Protein 2VZC (pdb70)

Radius of gyration: 20.44 Å; Cα contacts (8 Å, |Δi|>4): 392; chains: 2; bounding box: 54×38×54 Å

InterPro domains:
  IPR001715 Calponin homology domain [PF00307] (97-202)
  IPR001715 Calponin homology domain [PF00307] (263-369)
  IPR001715 Calponin homology domain [PS50021] (95-202)
  IPR001715 Calponin homology domain [PS50021] (262-369)
  IPR001715 Calponin homology domain [SM00033] (97-200)
  IPR001715 Calponin homology domain [SM00033] (264-367)
  IPR028433 Parvin [PIRSF039131] (1-372)
  IPR028433 Parvin [PTHR12114] (9-370)
  IPR036872 CH domain superfamily [G3DSA:1.10.418.10] (76-203)
  IPR036872 CH domain superfamily [G3DSA:1.10.418.10] (242-372)
  IPR036872 CH domain superfamily [SSF47576] (9-370)

CATH classification: 1.10.418.10

GO terms:
  GO:0005515 protein binding (F, IPI)
  GO:0050821 protein stabilization (P, TAS)
  GO:0005925 focal adhesion (C, IDA)
  GO:0034446 substrate adhesion-dependent cell spreading (P, IMP)
  GO:0060271 cilium assembly (P, IMP)
  GO:0005829 cytosol (C, TAS)
  GO:0045296 cadherin binding (F, HDA)
  GO:0005829 cytosol (C, IDA)
  GO:0015629 actin cytoskeleton (C, IDA)
  GO:0051017 actin filament bundle assembly (P, IDA)
  GO:0051639 actin filament network formation (P, IDA)
  GO:0004860 protein kinase inhibitor activity (F, IMP)
  GO:0005925 focal adhesion (C, HDA)

Organism: Homo sapiens (NCBI:txid9606)

Solvent-accessible surface area: 13191 Å² total; per-residue (Å²): 221,144,51,81,16,7,76,20,51,59,131,26,96,123,116,24,92,80,15,45,146,42,0,51,93,7,0,21,84,0,0,78,90,46,141,50,114,1,91,80,2,67,68,56,2,16,50,0,10,45,2,0,11,0,1,3,12,6,93,73,127,136,8,50,96,165,58,19,60,82,118,22,115,35,87,34,16,66,8,20,1,0,29,40,0,12,34,40,3,60,84,32,60,34,141,80,16,133,13,73,15,57,42,2,16,96,56,65,39,51,12,7,0,21,6,1,74,63,0,23,72,87,12,132,128,43,168,193,59,84,19,13,74,29,49,66,131,17,92,115,135,19,67,91,21,49,142,51,0,43,98,7,0,12,70,0,0,69,122,68,144,44,96,0,98,58,2,74,72,52,0,13,53,0,12,41,2,2,22,0,2,4,24,8,85,71,186,92,34,64,103,162,43,19,55,90,119,27,120,36,94,32,22,62,9,18,1,0,27,28,0,10,31,32,3,64,83,31,63,43,137,84,21,139,14,93,18,50,47,1,10,97,54,64,36,56,13,7,0,26,6,0,78,62,0,26,70,85,11,139,130,45,155

B-factor: mean 12.44, std 4.98, range [5.13, 38.35]

Structure (mmCIF, N/CA/C/O backbone):
data_2VZC
#
_entry.id   2VZC
#
_cell.length_a   44.144
_cell.length_b   71.197
_cell.length_c   47.146
_cell.angle_alpha   90.00
_cell.angle_beta   99.88
_cell.angle_gamma   90.00
#
_symmetry.space_group_name_H-M   'P 1 21 1'
#
loop_
_entity.id
_entity.type
_entity.pdbx_description
1 polymer ALPHA-PARVIN
2 non-polymer 2-AMINO-2-HYDROXYMETHYL-PROPANE-1,3-DIOL
3 non-polymer GLYCEROL
4 non-polymer (4R)-2-METHYLPENTANE-2,4-DIOL
5 non-polymer (4S)-2-METHYL-2,4-PENTANEDIOL
6 water water
#
loop_
_atom_site.group_PDB
_atom_site.id
_atom_site.type_symbol
_atom_site.label_atom_id
_atom_site.label_alt_id
_atom_site.label_comp_id
_atom_site.label_asym_id
_atom_site.label_entity_id
_atom_site.label_seq_id
_atom_site.pdbx_PDB_ins_code
_atom_site.Cartn_x
_atom_site.Cartn_y
_atom_site.Cartn_z
_atom_site.occupancy
_atom_site.B_iso_or_equiv
_atom_site.auth_seq_id
_atom_site.auth_comp_id
_atom_site.auth_asym_id
_atom_site.auth_atom_id
_atom_site.pdbx_PDB_model_num
ATOM 1 N N A GLU A 1 5 ? 41.386 11.870 27.422 0.50 19.34 246 GLU A N 1
ATOM 2 N N B GLU A 1 5 ? 41.222 12.577 27.676 0.50 18.84 246 GLU A N 1
ATOM 3 C CA A GLU A 1 5 ? 41.961 12.710 28.498 0.50 18.64 246 GLU A CA 1
ATOM 4 C CA B GLU A 1 5 ? 41.936 13.254 28.803 0.50 17.66 246 GLU A CA 1
ATOM 5 C C A GLU A 1 5 ? 41.800 12.051 29.848 0.50 17.30 246 GLU A C 1
ATOM 6 C C B GLU A 1 5 ? 41.829 12.448 30.079 0.50 15.55 246 GLU A C 1
ATOM 7 O O A GLU A 1 5 ? 40.778 11.452 30.188 0.50 17.74 246 GLU A O 1
ATOM 8 O O B GLU A 1 5 ? 40.738 12.029 30.469 0.50 15.97 246 GLU A O 1
ATOM 19 N N A ARG A 1 6 ? 42.841 12.228 30.653 0.16 16.07 247 ARG A N 1
ATOM 20 N N B ARG A 1 6 ? 42.968 12.261 30.735 0.84 13.32 247 ARG A N 1
ATOM 21 C CA A ARG A 1 6 ? 42.866 11.726 32.014 0.16 15.04 247 ARG A CA 1
ATOM 22 C CA B ARG A 1 6 ? 43.022 11.689 32.056 0.84 12.81 247 ARG A CA 1
ATOM 23 C C A ARG A 1 6 ? 43.431 12.769 32.971 0.16 14.48 247 ARG A C 1
ATOM 24 C C B ARG A 1 6 ? 43.503 12.748 32.993 0.84 11.99 247 ARG A C 1
ATOM 25 O O A ARG A 1 6 ? 44.050 13.744 32.543 0.16 14.76 247 ARG A O 1
ATOM 26 O O B ARG A 1 6 ? 44.190 13.689 32.589 0.84 13.60 247 ARG A O 1
ATOM 41 N N . ASP A 1 7 ? 43.189 12.572 34.264 1.00 13.76 248 ASP A N 1
ATOM 42 C CA . ASP A 1 7 ? 43.614 13.512 35.279 1.00 14.93 248 ASP A CA 1
ATOM 43 C C . ASP A 1 7 ? 44.248 12.817 36.458 1.00 13.95 248 ASP A C 1
ATOM 44 O O . ASP A 1 7 ? 44.469 11.617 36.436 1.00 13.76 248 ASP A O 1
ATOM 49 N N . ALA A 1 8 ? 44.563 13.576 37.507 1.00 15.53 249 ALA A N 1
ATOM 50 C CA . ALA A 1 8 ? 45.285 13.036 38.635 1.00 15.11 249 ALA A CA 1
ATOM 51 C C . ALA A 1 8 ? 44.461 11.952 39.341 1.00 14.00 249 ALA A C 1
ATOM 52 O O . ALA A 1 8 ? 45.032 11.072 39.978 1.00 15.35 249 ALA A O 1
ATOM 54 N N . PHE A 1 9 ? 43.129 11.984 39.226 1.00 13.88 250 PHE A N 1
ATOM 55 C CA . PHE A 1 9 ? 42.324 10.977 39.866 1.00 12.70 250 PHE A CA 1
ATOM 56 C C . PHE A 1 9 ? 42.464 9.686 39.079 1.00 12.18 250 PHE A C 1
ATOM 57 O O . PHE A 1 9 ? 42.563 8.620 39.670 1.00 12.38 250 PHE A O 1
ATOM 65 N N . ASP A 1 10 ? 42.492 9.756 37.734 1.00 11.87 251 ASP A N 1
ATOM 66 C CA . ASP A 1 10 ? 42.817 8.572 36.962 1.00 11.53 251 ASP A CA 1
ATOM 67 C C . ASP A 1 10 ? 44.167 8.021 37.381 1.00 11.56 251 ASP A C 1
ATOM 68 O O . ASP A 1 10 ? 44.332 6.833 37.535 1.00 12.70 251 ASP A O 1
ATOM 73 N N . THR A 1 11 ? 45.162 8.896 37.518 1.00 12.35 252 THR A N 1
ATOM 74 C CA . THR A 1 11 ? 46.502 8.425 37.846 1.00 12.88 252 THR A CA 1
ATOM 75 C C . THR A 1 11 ? 46.542 7.722 39.175 1.00 12.57 252 THR A C 1
ATOM 76 O O . THR A 1 11 ? 47.107 6.646 39.296 1.00 14.29 252 THR A O 1
ATOM 80 N N A LEU A 1 12 ? 45.886 8.240 40.200 0.54 12.88 253 LEU A N 1
ATOM 81 N N B LEU A 1 12 ? 45.863 8.357 40.133 0.46 13.47 253 LEU A N 1
ATOM 82 C CA A LEU A 1 12 ? 45.984 7.556 41.483 0.54 13.59 253 LEU A CA 1
ATOM 83 C CA B LEU A 1 12 ? 45.729 7.869 41.494 0.46 13.56 253 LEU A CA 1
ATOM 84 C C A LEU A 1 12 ? 45.163 6.277 41.427 0.54 12.44 253 LEU A C 1
ATOM 85 C C B LEU A 1 12 ? 45.101 6.473 41.483 0.46 13.13 253 LEU A C 1
ATOM 86 O O A LEU A 1 12 ? 45.621 5.206 41.920 0.54 11.55 253 LEU A O 1
ATOM 87 O O B LEU A 1 12 ? 45.630 5.543 42.059 0.46 13.29 253 LEU A O 1
ATOM 96 N N . PHE A 1 13 ? 43.961 6.338 40.812 1.00 12.92 254 PHE A N 1
ATOM 97 C CA . PHE A 1 13 ? 43.171 5.112 40.803 1.00 12.21 254 PHE A CA 1
ATOM 98 C C . PHE A 1 13 ? 43.938 4.002 40.071 1.00 12.58 254 PHE A C 1
ATOM 99 O O . PHE A 1 13 ? 43.989 2.867 40.530 1.00 13.58 254 PHE A O 1
ATOM 107 N N . ASP A 1 14 ? 44.543 4.357 38.938 1.00 12.76 255 ASP A N 1
ATOM 108 C CA . ASP A 1 14 ? 45.135 3.368 38.067 1.00 13.60 255 ASP A CA 1
ATOM 109 C C . ASP A 1 14 ? 46.503 2.903 38.543 1.00 14.32 255 ASP A C 1
ATOM 110 O O . ASP A 1 14 ? 46.884 1.765 38.261 1.00 15.46 255 ASP A O 1
ATOM 115 N N . HIS A 1 15 ? 47.215 3.770 39.271 1.00 13.71 256 HIS A N 1
ATOM 116 C CA . HIS A 1 15 ? 48.646 3.508 39.564 1.00 14.32 256 HIS A CA 1
ATOM 117 C C . HIS A 1 15 ? 49.044 3.594 41.018 1.00 13.93 256 HIS A C 1
ATOM 118 O O . HIS A 1 15 ? 50.215 3.268 41.290 1.00 15.60 256 HIS A O 1
ATOM 125 N N . ALA A 1 16 ? 48.202 4.031 41.955 1.00 15.33 257 ALA A N 1
ATOM 126 C CA . ALA A 1 16 ? 48.675 4.332 43.307 1.00 15.63 257 ALA A CA 1
ATOM 127 C C . ALA A 1 16 ? 47.797 3.651 44.331 1.00 15.90 257 ALA A C 1
ATOM 128 O O . ALA A 1 16 ? 46.954 4.294 44.985 1.00 15.69 257 ALA A O 1
ATOM 130 N N . PRO A 1 17 ? 47.986 2.334 44.531 1.00 17.69 258 PRO A N 1
ATOM 131 C CA . PRO A 1 17 ? 47.158 1.627 45.517 1.00 17.82 258 PRO A CA 1
ATOM 132 C C . PRO A 1 17 ? 47.106 2.251 46.928 1.00 18.06 258 PRO A C 1
ATOM 133 O O . PRO A 1 17 ? 46.033 2.264 47.525 1.00 17.65 258 PRO A O 1
ATOM 137 N N . ASP A 1 18 ? 48.223 2.755 47.471 1.00 17.61 259 ASP A N 1
ATOM 138 C CA . ASP A 1 18 ? 48.184 3.330 48.830 1.00 17.09 259 ASP A CA 1
ATOM 139 C C . ASP A 1 18 ? 47.375 4.618 48.869 1.00 16.78 259 ASP A C 1
ATOM 140 O O . ASP A 1 18 ? 46.666 4.903 49.851 1.00 17.40 259 ASP A O 1
ATOM 145 N N . LYS A 1 19 ? 47.504 5.454 47.851 1.00 16.38 260 LYS A N 1
ATOM 146 C CA . LYS A 1 19 ? 46.750 6.695 47.845 1.00 17.13 260 LYS A CA 1
ATOM 147 C C . LYS A 1 19 ? 45.259 6.369 47.635 1.00 14.45 260 LYS A C 1
ATOM 148 O O . LYS A 1 19 ? 44.362 6.967 48.262 1.00 16.90 260 LYS A O 1
ATOM 154 N N . LEU A 1 20 ? 44.988 5.425 46.722 1.00 14.22 261 LEU A N 1
ATOM 155 C CA . LEU A 1 20 ? 43.604 5.011 46.511 1.00 13.33 261 LEU A CA 1
ATOM 156 C C . LEU A 1 20 ? 42.994 4.512 47.825 1.00 13.30 261 LEU A C 1
ATOM 157 O O . LEU A 1 20 ? 41.810 4.763 48.132 1.00 12.97 261 LEU A O 1
ATOM 162 N N A ASN A 1 21 ? 43.790 3.812 48.634 0.57 13.19 262 ASN A N 1
ATOM 163 N N B ASN A 1 21 ? 43.818 3.830 48.615 0.43 13.96 262 ASN A N 1
ATOM 164 C CA A ASN A 1 21 ? 43.261 3.277 49.879 0.57 14.01 262 ASN A CA 1
ATOM 165 C CA B ASN A 1 21 ? 43.357 3.290 49.871 0.43 14.18 262 ASN A CA 1
ATOM 166 C C A ASN A 1 21 ? 42.847 4.387 50.841 0.57 12.68 262 ASN A C 1
ATOM 167 C C B ASN A 1 21 ? 42.854 4.370 50.812 0.43 13.59 262 ASN A C 1
ATOM 168 O O A ASN A 1 21 ? 41.791 4.315 51.472 0.57 11.90 262 ASN A O 1
ATOM 169 O O B ASN A 1 21 ? 41.766 4.225 51.409 0.43 13.92 262 ASN A O 1
ATOM 178 N N . VAL A 1 22 ? 43.616 5.450 50.954 1.00 13.81 263 VAL A N 1
ATOM 179 C CA . VAL A 1 22 ? 43.200 6.518 51.858 1.00 12.20 263 VAL A CA 1
ATOM 180 C C . VAL A 1 22 ? 42.047 7.285 51.273 1.00 11.51 263 VAL A C 1
ATOM 181 O O . VAL A 1 22 ? 41.176 7.749 52.017 1.00 12.55 263 VAL A O 1
ATOM 185 N N . VAL A 1 23 ? 41.996 7.419 49.957 1.00 12.20 264 VAL A N 1
ATOM 186 C CA . VAL A 1 23 ? 40.783 7.997 49.339 1.00 11.13 264 VAL A CA 1
ATOM 187 C C . VAL A 1 23 ? 39.539 7.203 49.738 1.00 9.79 264 VAL A C 1
ATOM 188 O O . VAL A 1 23 ? 38.525 7.776 50.151 1.00 9.65 264 VAL A O 1
ATOM 192 N N A LYS A 1 24 ? 39.552 5.903 49.532 0.45 9.54 265 LYS A N 1
ATOM 193 N N B LYS A 1 24 ? 39.588 5.876 49.622 0.23 10.67 265 LYS A N 1
ATOM 194 N N C LYS A 1 24 ? 39.595 5.880 49.643 0.32 10.49 265 LYS A N 1
ATOM 195 C CA A LYS A 1 24 ? 38.382 5.116 49.848 0.45 9.71 265 LYS A CA 1
ATOM 196 C CA B LYS A 1 24 ? 38.454 5.014 50.009 0.23 11.07 265 LYS A CA 1
ATOM 197 C CA C LYS A 1 24 ? 38.445 5.016 49.943 0.32 11.11 265 LYS A CA 1
ATOM 198 C C A LYS A 1 24 ? 38.045 5.271 51.305 0.45 8.71 265 LYS A C 1
ATOM 199 C C B LYS A 1 24 ? 38.021 5.212 51.459 0.23 11.03 265 LYS A C 1
ATOM 200 C C C LYS A 1 24 ? 37.992 5.025 51.417 0.32 10.96 265 LYS A C 1
ATOM 201 O O A LYS A 1 24 ? 36.867 5.432 51.690 0.45 8.15 265 LYS A O 1
ATOM 202 O O B LYS A 1 24 ? 36.842 5.445 51.747 0.23 10.63 265 LYS A O 1
ATOM 203 O O C LYS A 1 24 ? 36.795 5.056 51.702 0.32 10.34 265 LYS A O 1
ATOM 219 N N A LYS A 1 25 ? 39.087 5.224 52.140 0.45 9.32 266 LYS A N 1
ATOM 220 N N B LYS A 1 25 ? 38.976 5.108 52.380 0.23 10.96 266 LYS A N 1
ATOM 221 N N C LYS A 1 25 ? 38.932 4.991 52.364 0.32 10.91 266 LYS A N 1
ATOM 222 C CA A LYS A 1 25 ? 38.888 5.291 53.570 0.45 9.83 266 LYS A CA 1
ATOM 223 C CA B LYS A 1 25 ? 38.661 5.225 53.801 0.23 10.85 266 LYS A CA 1
ATOM 224 C CA C LYS A 1 25 ? 38.589 5.214 53.779 0.32 11.13 266 LYS A CA 1
ATOM 225 C C A LYS A 1 25 ? 38.138 6.537 53.952 0.45 9.15 266 LYS A C 1
ATOM 226 C C B LYS A 1 25 ? 38.135 6.622 54.132 0.23 10.21 266 LYS A C 1
ATOM 227 C C C LYS A 1 25 ? 38.025 6.621 54.032 0.32 10.20 266 LYS A C 1
ATOM 228 O O A LYS A 1 25 ? 37.146 6.485 54.686 0.45 10.51 266 LYS A O 1
ATOM 229 O O B LYS A 1 25 ? 37.312 6.781 55.051 0.23 10.60 266 LYS A O 1
ATOM 230 O O C LYS A 1 25 ? 37.040 6.790 54.780 0.32 10.17 266 LYS A O 1
ATOM 246 N N . THR A 1 26 ? 38.607 7.644 53.423 1.00 9.29 267 THR A N 1
ATOM 247 C CA . THR A 1 26 ? 38.106 8.995 53.667 1.00 8.74 267 THR A CA 1
ATOM 248 C C . THR A 1 26 ? 36.667 9.085 53.165 1.00 8.33 267 THR A C 1
ATOM 249 O O . THR A 1 26 ? 35.815 9.674 53.808 1.00 8.48 267 THR A O 1
ATOM 253 N N A LEU A 1 27 ? 36.407 8.503 51.980 0.62 8.03 268 LEU A N 1
ATOM 254 N N B LEU A 1 27 ? 36.407 8.536 51.978 0.38 7.99 268 LEU A N 1
ATOM 255 C CA A LEU A 1 27 ? 35.064 8.567 51.397 0.62 7.80 268 LEU A CA 1
ATOM 256 C CA B LEU A 1 27 ? 35.066 8.650 51.410 0.38 8.13 268 LEU A CA 1
ATOM 257 C C A LEU A 1 27 ? 34.064 7.831 52.254 0.62 8.17 268 LEU A C 1
ATOM 258 C C B LEU A 1 27 ? 34.045 7.807 52.199 0.38 8.54 268 LEU A C 1
ATOM 259 O O A LEU A 1 27 ? 32.940 8.306 52.448 0.62 8.90 268 LEU A O 1
ATOM 260 O O B LEU A 1 27 ? 32.892 8.208 52.305 0.38 8.32 268 LEU A O 1
ATOM 269 N N . ILE A 1 28 ? 34.430 6.664 52.772 1.00 9.19 269 ILE A N 1
ATOM 270 C CA . ILE A 1 28 ? 33.518 5.938 53.653 1.00 10.29 269 ILE A CA 1
ATOM 271 C C . ILE A 1 28 ? 33.209 6.818 54.886 1.00 9.90 269 ILE A C 1
ATOM 272 O O . ILE A 1 28 ? 32.034 6.936 55.283 1.00 10.22 269 ILE A O 1
ATOM 277 N N . THR A 1 29 ? 34.217 7.445 55.500 1.00 9.89 270 THR A N 1
ATOM 278 C CA . THR A 1 29 ? 33.979 8.295 56.636 1.00 10.03 270 THR A CA 1
ATOM 279 C C . THR A 1 29 ? 33.022 9.438 56.283 1.00 8.89 270 THR A C 1
ATOM 280 O O . THR A 1 29 ? 32.078 9.733 57.024 1.00 9.63 270 THR A O 1
ATOM 284 N N . PHE A 1 30 ? 33.280 10.073 55.155 1.00 8.47 271 PHE A N 1
ATOM 285 C CA . PHE A 1 30 ? 32.489 11.226 54.716 1.00 8.32 271 PHE A CA 1
ATOM 286 C C . PHE A 1 30 ? 31.038 10.814 54.458 1.00 7.86 271 PHE A C 1
ATOM 287 O O . PHE A 1 30 ? 30.101 11.492 54.900 1.00 8.99 271 PHE A O 1
ATOM 295 N N . VAL A 1 31 ? 30.824 9.775 53.658 1.00 7.97 272 VAL A N 1
ATOM 296 C CA . VAL A 1 31 ? 29.435 9.436 53.332 1.00 8.27 272 VAL A CA 1
ATOM 297 C C . VAL A 1 31 ? 28.686 9.015 54.602 1.00 8.46 272 VAL A C 1
ATOM 298 O O . VAL A 1 31 ? 27.502 9.331 54.750 1.00 9.36 272 VAL A O 1
ATOM 302 N N A ASN A 1 32 ? 29.353 8.395 55.581 0.58 8.72 273 ASN A N 1
ATOM 303 N N B ASN A 1 32 ? 29.350 8.212 55.459 0.42 8.53 273 ASN A N 1
ATOM 304 C CA A ASN A 1 32 ? 28.639 8.046 56.805 0.58 8.50 273 ASN A CA 1
ATOM 305 C CA B ASN A 1 32 ? 28.728 7.713 56.684 0.42 8.10 273 ASN A CA 1
ATOM 306 C C A ASN A 1 32 ? 28.382 9.246 57.720 0.58 8.42 273 ASN A C 1
ATOM 307 C C B ASN A 1 32 ? 28.407 8.840 57.637 0.42 8.00 273 ASN A C 1
ATOM 308 O O A ASN A 1 32 ? 27.380 9.272 58.427 0.58 8.31 273 ASN A O 1
ATOM 309 O O B ASN A 1 32 ? 27.413 8.781 58.357 0.42 7.90 273 ASN A O 1
ATOM 318 N N A LYS A 1 33 ? 29.247 10.259 57.698 0.58 8.70 274 LYS A N 1
ATOM 319 N N B LYS A 1 33 ? 29.239 9.877 57.668 0.42 8.88 274 LYS A N 1
ATOM 320 C CA A LYS A 1 33 ? 28.987 11.474 58.474 0.58 9.42 274 LYS A CA 1
ATOM 321 C CA B LYS A 1 33 ? 28.942 11.041 58.511 0.42 9.27 274 LYS A CA 1
ATOM 322 C C A LYS A 1 33 ? 27.589 11.986 58.176 0.58 8.74 274 LYS A C 1
ATOM 323 C C B LYS A 1 33 ? 27.536 11.603 58.219 0.42 8.86 274 LYS A C 1
ATOM 324 O O A LYS A 1 33 ? 26.892 12.528 59.050 0.58 8.89 274 LYS A O 1
ATOM 325 O O B LYS A 1 33 ? 26.782 11.880 59.169 0.42 8.28 274 LYS A O 1
ATOM 336 N N . HIS A 1 34 ? 27.196 11.780 56.932 1.00 8.75 275 HIS A N 1
ATOM 337 C CA . HIS A 1 34 ? 25.872 12.239 56.500 1.00 9.05 275 HIS A CA 1
ATOM 338 C C . HIS A 1 34 ? 24.815 11.173 56.566 1.00 8.78 275 HIS A C 1
ATOM 339 O O . HIS A 1 34 ? 23.746 11.399 57.135 1.00 9.57 275 HIS A O 1
ATOM 346 N N . LEU A 1 35 ? 25.067 10.008 55.991 1.00 8.54 276 LEU A N 1
ATOM 347 C CA . LEU A 1 35 ? 24.046 8.968 55.931 1.00 8.99 276 LEU A CA 1
ATOM 348 C C . LEU A 1 35 ? 23.689 8.435 57.309 1.00 9.75 276 LEU A C 1
ATOM 349 O O . LEU A 1 35 ? 22.544 7.980 57.512 1.00 10.19 276 LEU A O 1
ATOM 354 N N . ASN A 1 36 ? 24.590 8.513 58.288 1.00 10.60 277 ASN A N 1
ATOM 355 C CA . ASN A 1 36 ? 24.248 8.127 59.646 1.00 12.04 277 ASN A CA 1
ATOM 356 C C . ASN A 1 36 ? 23.105 8.996 60.218 1.00 12.12 277 ASN A C 1
ATOM 357 O O . ASN A 1 36 ? 22.390 8.554 61.131 1.00 13.81 277 ASN A O 1
ATOM 362 N N . LYS A 1 37 ? 22.910 10.212 59.691 1.00 11.99 278 LYS A N 1
ATOM 363 C CA . LYS A 1 37 ? 21.776 11.063 60.099 1.00 13.05 278 LYS A CA 1
ATOM 364 C C . LYS A 1 37 ? 20.430 10.395 59.803 1.00 12.68 278 LYS A C 1
ATOM 365 O O . LYS A 1 37 ? 19.405 10.736 60.416 1.00 14.78 278 LYS A O 1
ATOM 371 N N A LEU A 1 38 ? 20.433 9.472 58.845 0.90 11.55 279 LEU A N 1
ATOM 372 N N B LEU A 1 38 ? 20.442 9.464 58.848 0.10 12.68 279 LEU A N 1
ATOM 373 C CA A LEU A 1 38 ? 19.252 8.677 58.428 0.90 11.34 279 LEU A CA 1
ATOM 374 C CA B LEU A 1 38 ? 19.262 8.712 58.430 0.10 12.37 279 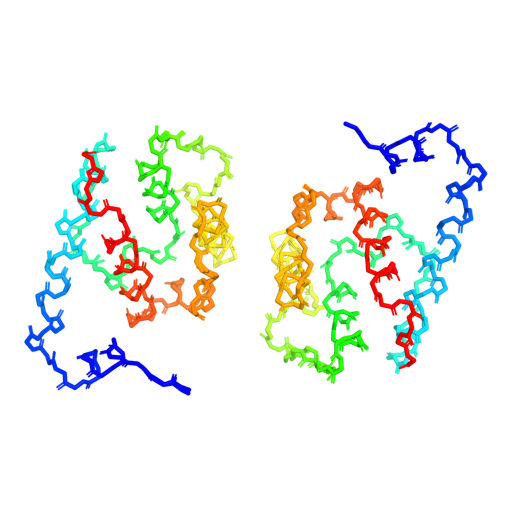LEU A CA 1
ATOM 375 C C A LEU A 1 38 ? 19.343 7.232 58.950 0.90 11.71 279 LEU A C 1
ATOM 376 C C B LEU A 1 38 ? 19.325 7.260 58.953 0.10 12.23 279 LEU A C 1
ATOM 377 O O A LEU A 1 38 ? 18.606 6.361 58.510 0.90 13.38 279 LEU A O 1
ATOM 378 O O B LEU A 1 38 ? 18.529 6.423 58.530 0.10 12.56 279 LEU A O 1
ATOM 387 N N . ASN A 1 39 ? 20.254 6.972 59.874 1.00 11.84 280 ASN A N 1
ATOM 388 C CA . ASN A 1 39 ? 20.473 5.606 60.384 1.00 12.40 280 ASN A CA 1
ATOM 389 C C . ASN A 1 39 ? 20.885 4.619 59.327 1.00 12.49 280 ASN A C 1
ATOM 390 O O . ASN A 1 39 ? 20.547 3.452 59.390 1.00 15.16 280 ASN A O 1
ATOM 395 N N . LEU A 1 40 ? 21.660 5.105 58.357 1.00 12.25 281 LEU A N 1
ATOM 396 C CA . LEU A 1 40 ? 22.169 4.279 57.254 1.00 12.55 281 LEU A CA 1
ATOM 397 C C . LEU A 1 40 ? 23.689 4.235 57.328 1.00 12.92 281 LEU A C 1
ATOM 398 O O . LEU A 1 40 ? 24.308 5.245 57.643 1.00 14.37 281 LEU A O 1
ATOM 403 N N . GLU A 1 41 ? 24.271 3.057 57.100 1.00 13.76 282 GLU A N 1
ATOM 404 C CA . GLU A 1 41 ? 25.738 2.816 57.126 1.00 13.89 282 GLU A CA 1
ATOM 405 C C . GLU A 1 41 ? 26.221 2.278 55.787 1.00 12.61 282 GLU A C 1
ATOM 406 O O . GLU A 1 41 ? 25.636 1.353 55.233 1.00 15.92 282 GLU A O 1
ATOM 412 N N . VAL A 1 42 ? 27.290 2.845 55.264 1.00 11.45 283 VAL A N 1
ATOM 413 C CA . VAL A 1 42 ? 27.987 2.273 54.132 1.00 11.40 283 VAL A CA 1
ATOM 414 C C . VAL A 1 42 ? 29.251 1.577 54.618 1.00 11.49 283 VAL A C 1
ATOM 415 O O . VAL A 1 42 ? 30.047 2.141 55.396 1.00 12.95 283 VAL A O 1
ATOM 419 N N . THR A 1 43 ? 29.410 0.337 54.188 1.00 11.08 284 THR A N 1
ATOM 420 C CA . THR A 1 43 ? 30.629 -0.430 54.422 1.00 12.48 284 THR A CA 1
ATOM 421 C C . THR A 1 43 ? 31.405 -0.758 53.153 1.00 12.25 284 THR A C 1
ATOM 422 O O . THR A 1 43 ? 32.572 -1.130 53.256 1.00 15.70 284 THR A O 1
ATOM 426 N N A GLU A 1 44 ? 30.705 -0.781 51.991 0.63 12.20 285 GLU A N 1
ATOM 427 N N B GLU A 1 44 ? 30.911 -0.467 51.986 0.37 11.62 285 GLU A N 1
ATOM 428 C CA A GLU A 1 44 ? 31.236 -1.273 50.684 0.63 11.24 285 GLU A CA 1
ATOM 429 C CA B GLU A 1 44 ? 31.839 -0.597 50.898 0.37 11.07 285 GLU A CA 1
ATOM 430 C C A GLU A 1 44 ? 30.959 -0.284 49.548 0.63 10.10 285 GLU A C 1
ATOM 431 C C B GLU A 1 44 ? 31.297 0.312 49.839 0.37 10.22 285 GLU A C 1
ATOM 432 O O A GLU A 1 44 ? 29.854 -0.246 48.951 0.63 9.45 285 GLU A O 1
ATOM 433 O O B GLU A 1 44 ? 30.125 0.692 49.915 0.37 10.97 285 GLU A O 1
ATOM 444 N N A LEU A 1 45 ? 31.961 0.523 49.219 0.63 9.20 286 LEU A N 1
ATOM 445 N N B LEU A 1 45 ? 32.184 0.777 48.972 0.37 9.94 286 LEU A N 1
ATOM 446 C CA A LEU A 1 45 ? 31.800 1.514 48.139 0.63 9.63 286 LEU A CA 1
ATOM 447 C CA B LEU A 1 45 ? 31.832 1.697 47.905 0.37 9.80 286 LEU A CA 1
ATOM 448 C C A LEU A 1 45 ? 31.553 0.876 46.779 0.63 9.70 286 LEU A C 1
ATOM 449 C C B LEU A 1 45 ? 31.741 0.945 46.584 0.37 10.23 286 LEU A C 1
ATOM 450 O O A LEU A 1 45 ? 30.939 1.523 45.918 0.63 9.73 286 LEU A O 1
ATOM 451 O O B LEU A 1 45 ? 31.400 1.534 45.549 0.37 9.53 286 LEU A O 1
ATOM 460 N N . GLU A 1 46 ? 32.052 -0.347 46.588 1.00 10.44 287 GLU A N 1
ATOM 461 C CA . GLU A 1 46 ? 31.965 -1.090 45.326 1.00 10.87 287 GLU A CA 1
ATOM 462 C C . GLU A 1 46 ? 30.530 -1.315 44.837 1.00 10.37 287 GLU A C 1
ATOM 463 O O . GLU A 1 46 ? 30.312 -1.436 43.657 1.00 12.75 287 GLU A O 1
ATOM 469 N N . THR A 1 47 ? 29.601 -1.438 45.775 1.00 9.87 288 THR A N 1
ATOM 470 C CA . THR A 1 47 ? 28.226 -1.752 45.401 1.00 10.71 288 THR A CA 1
ATOM 471 C C . THR A 1 47 ? 27.142 -0.919 46.048 1.00 9.40 288 THR A C 1
ATOM 472 O O . THR A 1 47 ? 26.027 -0.889 45.509 1.00 9.93 288 THR A O 1
ATOM 476 N N . GLN A 1 48 ? 27.379 -0.290 47.185 1.00 8.77 289 GLN A N 1
ATOM 477 C CA . GLN A 1 48 ? 26.288 0.291 47.954 1.00 9.51 289 GLN A CA 1
ATOM 478 C C . GLN A 1 48 ? 25.768 1.623 47.403 1.00 8.73 289 GLN A C 1
ATOM 479 O O . GLN A 1 48 ? 24.780 2.139 47.954 1.00 9.97 289 GLN A O 1
ATOM 485 N N . PHE A 1 49 ? 26.388 2.170 46.372 1.00 8.21 290 PHE A N 1
ATOM 486 C CA . PHE A 1 49 ? 25.874 3.342 45.671 1.00 7.92 290 PHE A CA 1
ATOM 487 C C . PHE A 1 49 ? 25.224 3.018 44.339 1.00 7.77 290 PHE A C 1
ATOM 488 O O . PHE A 1 49 ? 24.673 3.913 43.692 1.00 8.31 290 PHE A O 1
ATOM 496 N N . ALA A 1 50 ? 25.267 1.761 43.919 1.00 8.28 291 ALA A N 1
ATOM 497 C CA . ALA A 1 50 ? 24.851 1.407 42.562 1.00 8.56 291 ALA A CA 1
ATOM 498 C C . ALA A 1 50 ? 23.377 1.672 42.313 1.00 8.39 291 ALA A C 1
ATOM 499 O O . ALA A 1 50 ? 23.004 1.938 41.178 1.00 9.74 291 ALA A O 1
ATOM 501 N N . ASP A 1 51 ? 22.517 1.513 43.322 1.00 8.16 292 ASP A N 1
ATOM 502 C CA . ASP A 1 51 ? 21.067 1.649 43.072 1.00 8.29 292 ASP A CA 1
ATOM 503 C C . ASP A 1 51 ? 20.577 3.078 43.115 1.00 7.90 292 ASP A C 1
ATOM 504 O O . ASP A 1 51 ? 19.380 3.336 42.921 1.00 8.39 292 ASP A O 1
ATOM 509 N N . GLY A 1 52 ? 21.482 4.031 43.363 1.00 7.56 293 GLY A N 1
ATOM 510 C CA . GLY A 1 52 ? 21.188 5.426 43.347 1.00 7.59 293 GLY A CA 1
ATOM 511 C C . GLY A 1 52 ? 20.566 5.996 44.607 1.00 7.60 293 GLY A C 1
ATOM 512 O O . GLY A 1 52 ? 20.477 7.212 44.726 1.00 7.90 293 GLY A O 1
ATOM 513 N N . VAL A 1 53 ? 20.071 5.150 45.514 1.00 7.43 294 VAL A N 1
ATOM 514 C CA . VAL A 1 53 ? 19.289 5.639 46.656 1.00 8.00 294 VAL A CA 1
ATOM 515 C C . VAL A 1 53 ? 20.148 6.467 47.590 1.00 7.91 294 VAL A C 1
ATOM 516 O O . VAL A 1 53 ? 19.790 7.589 47.957 1.00 8.35 294 VAL A O 1
ATOM 520 N N . TYR A 1 54 ? 21.290 5.914 48.006 1.00 8.09 295 TYR A N 1
ATOM 521 C CA . TYR A 1 54 ? 22.154 6.654 48.895 1.00 8.30 295 TYR A CA 1
ATOM 522 C C . TYR A 1 54 ? 22.696 7.910 48.278 1.00 7.96 295 TYR A C 1
ATOM 523 O O . TYR A 1 54 ? 22.925 8.908 48.987 1.00 8.43 295 TYR A O 1
ATOM 532 N N A LEU A 1 55 ? 22.967 7.867 46.985 0.51 7.67 296 LEU A N 1
ATOM 533 N N B LEU A 1 55 ? 22.996 7.913 46.968 0.49 7.93 296 LEU A N 1
ATOM 534 C CA A LEU A 1 55 ? 23.482 9.022 46.337 0.51 7.31 296 LEU A CA 1
ATOM 535 C CA B LEU A 1 55 ? 23.476 9.145 46.335 0.49 7.62 296 LEU A CA 1
ATOM 536 C C A LEU A 1 55 ? 22.478 10.202 46.300 0.51 7.21 296 LEU A C 1
ATOM 537 C C B LEU A 1 55 ? 22.440 10.247 46.404 0.49 7.20 296 LEU A C 1
ATOM 538 O O A LEU A 1 55 ? 22.841 11.356 46.456 0.51 7.13 296 LEU A O 1
ATOM 539 O O B LEU A 1 55 ? 22.734 11.393 46.727 0.49 7.17 296 LEU A O 1
ATOM 548 N N . VAL A 1 56 ? 21.198 9.905 46.056 1.00 7.09 297 VAL A N 1
ATOM 549 C CA . VAL A 1 56 ? 20.135 10.919 46.145 1.00 7.41 297 VAL A CA 1
ATOM 550 C C . VAL A 1 56 ? 20.037 11.457 47.570 1.00 7.27 297 VAL A C 1
ATOM 551 O O . VAL A 1 56 ? 20.000 12.655 47.794 1.00 7.97 297 VAL A O 1
ATOM 555 N N . LEU A 1 57 ? 19.937 10.553 48.532 1.00 7.68 298 LEU A N 1
ATOM 556 C CA . LEU A 1 57 ? 19.762 10.985 49.924 1.00 8.01 298 LEU A CA 1
ATOM 557 C C . LEU A 1 57 ? 20.967 11.825 50.372 1.00 7.78 298 LEU A C 1
ATOM 558 O O . LEU A 1 57 ? 20.770 12.857 51.035 1.00 8.48 298 LEU A O 1
ATOM 563 N N . LEU A 1 58 ? 22.160 11.383 50.010 1.00 7.93 299 LEU A N 1
ATOM 564 C CA . LEU A 1 58 ? 23.368 12.148 50.339 1.00 8.14 299 LEU A CA 1
ATOM 565 C C . LEU A 1 58 ? 23.321 13.540 49.760 1.00 8.27 299 LEU A C 1
ATOM 566 O O . LEU A 1 58 ? 23.669 14.513 50.455 1.00 8.50 299 LEU A O 1
ATOM 571 N N . MET A 1 59 ? 22.884 13.681 48.504 1.00 8.61 300 MET A N 1
ATOM 572 C CA . MET A 1 59 ? 22.834 15.007 47.894 1.00 8.96 300 MET A CA 1
ATOM 573 C C . MET A 1 59 ? 21.898 15.932 48.620 1.00 9.33 300 MET A C 1
ATOM 574 O O . MET A 1 59 ? 22.208 17.127 48.778 1.00 11.35 300 MET A O 1
ATOM 579 N N . GLY A 1 60 ? 20.746 15.449 49.087 1.00 9.35 301 GLY A N 1
ATOM 580 C CA . GLY A 1 60 ? 19.910 16.327 49.871 1.00 9.36 301 GLY A CA 1
ATOM 581 C C . GLY A 1 60 ? 20.599 16.747 51.145 1.00 9.57 301 GLY A C 1
ATOM 582 O O . GLY A 1 60 ? 20.656 17.933 51.490 1.00 10.85 301 GLY A O 1
ATOM 583 N N . LEU A 1 61 ? 21.180 15.784 51.861 1.00 8.74 302 LEU A N 1
ATOM 584 C CA . LEU A 1 61 ? 21.839 16.088 53.119 1.00 9.59 302 LEU A CA 1
ATOM 585 C C . LEU A 1 61 ? 22.969 17.094 52.978 1.00 9.44 302 LEU A C 1
ATOM 586 O O . LEU A 1 61 ? 23.141 17.962 53.839 1.00 11.15 302 LEU A O 1
ATOM 591 N N . LEU A 1 62 ? 23.746 16.977 51.924 1.00 9.34 303 LEU A N 1
ATOM 592 C CA . LEU A 1 62 ? 24.855 17.896 51.690 1.00 9.71 303 LEU A CA 1
ATOM 593 C C . LEU A 1 62 ? 24.382 19.312 51.424 1.00 10.86 303 LEU A C 1
ATOM 594 O O . LEU A 1 62 ? 25.108 20.259 51.717 1.00 12.62 303 LEU A O 1
ATOM 599 N N . GLU A 1 63 ? 23.156 19.452 50.885 1.00 10.78 304 GLU A N 1
ATOM 600 C CA . GLU A 1 63 ? 22.530 20.743 50.647 1.00 12.33 304 GLU A CA 1
ATOM 601 C C . GLU A 1 63 ? 21.520 21.105 51.774 1.00 12.73 304 GLU A C 1
ATOM 602 O O . GLU A 1 63 ? 20.752 22.055 51.631 1.00 15.16 304 GLU A O 1
ATOM 608 N N . GLY A 1 64 ? 21.551 20.399 52.904 1.00 11.75 305 GLY A N 1
ATOM 609 C CA . GLY A 1 64 ? 20.771 20.768 54.061 1.00 12.31 305 GLY A CA 1
ATOM 610 C C . GLY A 1 64 ? 19.315 20.375 54.057 1.00 12.18 305 GLY A C 1
ATOM 611 O O . GLY A 1 64 ? 18.549 20.999 54.791 1.00 14.68 305 GLY A O 1
ATOM 612 N N A TYR A 1 65 ? 18.931 19.391 53.213 0.45 12.72 306 TYR A N 1
ATOM 613 N N B TYR A 1 65 ? 18.912 19.324 53.363 0.55 9.47 306 TYR A N 1
ATOM 614 C CA A TYR A 1 65 ? 17.532 19.064 52.821 0.45 13.02 306 TYR A CA 1
ATOM 615 C CA B TYR A 1 65 ? 17.542 18.917 53.496 0.55 9.27 306 TYR A CA 1
ATOM 616 C C A TYR A 1 65 ? 17.271 17.555 52.869 0.45 12.66 306 TYR A C 1
ATOM 617 C C B TYR A 1 65 ? 17.377 17.422 53.281 0.55 8.65 306 TYR A C 1
ATOM 618 O O A TYR A 1 65 ? 18.050 16.773 52.305 0.45 13.51 306 TYR A O 1
ATOM 619 O O B TYR A 1 65 ? 18.278 16.709 52.807 0.55 9.25 306 TYR A O 1
ATOM 636 N N A PHE A 1 66 ? 16.188 17.133 53.531 0.45 12.01 307 PHE A N 1
ATOM 637 N N B PHE A 1 66 ? 16.188 16.975 53.664 0.55 9.22 307 PHE A N 1
ATOM 638 C CA A PHE A 1 66 ? 15.742 15.738 53.396 0.45 10.94 307 PHE A CA 1
ATOM 639 C CA B PHE A 1 66 ? 15.756 15.622 53.470 0.55 9.03 307 PHE A CA 1
ATOM 640 C C A PHE A 1 66 ? 14.945 15.645 52.108 0.45 10.31 307 PHE A C 1
ATOM 641 C C B PHE A 1 66 ? 14.933 15.533 52.195 0.55 8.93 307 PHE A C 1
ATOM 642 O O A PHE A 1 66 ? 13.932 16.361 51.932 0.45 10.42 307 PHE A O 1
ATOM 643 O O B PHE A 1 66 ? 13.861 16.129 52.129 0.55 9.83 307 PHE A O 1
ATOM 658 N N . VAL A 1 67 ? 15.389 14.776 51.201 1.00 9.41 308 VAL A N 1
ATOM 659 C CA . VAL A 1 67 ? 14.694 14.580 49.957 1.00 9.48 308 VAL A CA 1
ATOM 660 C C . VAL A 1 67 ? 13.427 13.739 50.217 1.00 9.35 308 VAL A C 1
ATOM 661 O O . VAL A 1 67 ? 13.508 12.689 50.804 1.00 10.60 308 VAL A O 1
ATOM 665 N N . PRO A 1 68 ? 12.261 14.176 49.736 1.00 9.69 309 PRO A N 1
ATOM 666 C CA . PRO A 1 68 ? 11.050 13.373 49.937 1.00 9.68 309 PRO A CA 1
ATOM 667 C C . PRO A 1 68 ? 11.249 11.970 49.384 1.00 9.93 309 PRO A C 1
ATOM 668 O O . PRO A 1 68 ? 11.716 11.775 48.244 1.00 10.46 309 PRO A O 1
ATOM 672 N N . LEU A 1 69 ? 10.875 10.967 50.174 1.00 10.08 310 LEU A N 1
ATOM 673 C CA . LEU A 1 69 ? 11.195 9.567 49.807 1.00 11.20 310 LEU A CA 1
ATOM 674 C C . LEU A 1 69 ? 10.372 9.061 48.614 1.00 11.92 310 LEU A C 1
ATOM 675 O O . LEU A 1 69 ? 10.777 8.088 47.978 1.00 15.75 310 LEU A O 1
ATOM 680 N N . HIS A 1 70 ? 9.286 9.737 48.297 1.00 12.07 311 HIS A N 1
ATOM 681 C CA . HIS A 1 70 ? 8.473 9.362 47.167 1.00 12.34 311 HIS A CA 1
ATOM 682 C C . HIS A 1 70 ? 8.889 10.104 45.900 1.00 12.11 311 HIS A C 1
ATOM 683 O O . HIS A 1 70 ? 8.281 9.886 44.861 1.00 14.17 311 HIS A O 1
ATOM 690 N N A SER A 1 71 ? 9.920 10.928 45.978 0.56 11.13 312 SER A N 1
ATOM 691 N N B SER A 1 71 ? 9.916 10.968 45.977 0.44 12.90 312 SER A N 1
ATOM 692 C CA A SER A 1 71 ? 10.268 11.705 44.823 0.56 10.41 312 SER A CA 1
ATOM 693 C CA B SER A 1 71 ? 10.416 11.776 44.830 0.44 12.43 312 SER A CA 1
ATOM 694 C C A SER A 1 71 ? 11.245 10.936 43.907 0.56 9.94 312 SER A C 1
ATOM 695 C C B SER A 1 71 ? 11.422 11.017 43.946 0.44 11.71 312 SER A C 1
ATOM 696 O O A SER A 1 71 ? 11.492 11.369 42.799 0.56 11.14 312 SER A O 1
ATOM 697 O O B SER A 1 71 ? 11.942 11.565 42.942 0.44 12.34 312 SER A O 1
ATOM 702 N N . PHE A 1 72 ? 11.775 9.808 44.378 1.00 9.47 313 PHE A N 1
ATOM 703 C CA . PHE A 1 72 ? 12.665 8.959 43.593 1.00 8.82 313 PHE A CA 1
ATOM 704 C C . PHE A 1 72 ? 12.300 7.522 43.944 1.00 9.19 313 PHE A C 1
ATOM 705 O O . PHE A 1 72 ? 11.317 7.306 44.664 1.00 10.97 313 PHE A O 1
ATOM 713 N N . PHE A 1 73 ? 13.025 6.556 43.394 1.00 9.24 314 PHE A N 1
ATOM 714 C CA . PHE A 1 73 ? 12.706 5.146 43.634 1.00 10.16 314 PHE A CA 1
ATOM 715 C C . PHE A 1 73 ? 13.447 4.633 44.844 1.00 9.96 314 PHE A C 1
ATOM 716 O O . PHE A 1 73 ? 14.618 4.297 44.759 1.00 10.21 314 PHE A O 1
ATOM 724 N N . LEU A 1 74 ? 12.789 4.649 46.003 1.00 11.28 315 LEU A N 1
ATOM 725 C CA . LEU A 1 74 ? 13.452 4.287 47.260 1.00 11.44 315 LEU A CA 1
ATOM 726 C C . LEU A 1 74 ? 13.868 2.834 47.270 1.00 10.57 315 LEU A C 1
ATOM 727 O O . LEU A 1 74 ? 14.869 2.469 47.905 1.00 12.39 315 LEU A O 1
ATOM 732 N N A THR A 1 75 ? 13.044 2.023 46.609 0.13 10.79 316 THR A N 1
ATOM 733 N N B THR A 1 75 ? 13.093 1.998 46.573 0.87 11.64 316 THR A N 1
ATOM 734 C CA A THR A 1 75 ? 13.266 0.604 46.426 0.13 10.66 316 THR A CA 1
ATOM 735 C CA B THR A 1 75 ? 13.381 0.578 46.470 0.87 11.99 316 THR A CA 1
ATOM 736 C C A THR A 1 75 ? 13.206 0.355 44.926 0.13 10.57 316 THR A C 1
ATOM 737 C C B THR A 1 75 ? 13.297 0.220 44.988 0.87 11.41 316 THR A C 1
ATOM 738 O O A THR A 1 75 ? 12.147 0.021 44.389 0.13 10.67 316 THR A O 1
ATOM 739 O O B THR A 1 75 ? 12.330 -0.358 44.507 0.87 12.78 316 THR A O 1
ATOM 746 N N . PRO A 1 76 ? 14.319 0.603 44.219 1.00 10.59 317 PRO A N 1
ATOM 747 C CA . PRO A 1 76 ? 14.240 0.461 42.759 1.00 10.40 317 PRO A CA 1
ATOM 748 C C . PRO A 1 76 ? 14.112 -0.990 42.347 1.00 11.16 317 PRO A C 1
ATOM 749 O O . PRO A 1 76 ? 14.781 -1.868 42.906 1.00 13.15 317 PRO A O 1
ATOM 753 N N . ASP A 1 77 ? 13.252 -1.229 41.356 0.99 10.83 318 ASP A N 1
ATOM 754 C CA . ASP A 1 77 ? 12.877 -2.575 40.977 0.99 12.11 318 ASP A CA 1
ATOM 755 C C . ASP A 1 77 ? 13.583 -3.057 39.703 0.99 11.43 318 ASP A C 1
ATOM 756 O O . ASP A 1 77 ? 13.295 -4.153 39.197 0.99 13.93 318 ASP A O 1
ATOM 761 N N . SER A 1 78 ? 14.478 -2.239 39.158 1.00 10.05 319 SER A N 1
ATOM 762 C CA . SER A 1 78 ? 15.026 -2.469 37.828 1.00 9.12 319 SER A CA 1
ATOM 763 C C . SER A 1 78 ? 16.261 -1.624 37.628 1.00 8.29 319 SER A C 1
ATOM 764 O O . SER A 1 78 ? 16.456 -0.605 38.304 1.00 8.21 319 SER A O 1
ATOM 767 N N . PHE A 1 79 ? 17.081 -2.023 36.672 1.00 8.36 320 PHE A N 1
ATOM 768 C CA . PHE A 1 79 ? 18.182 -1.226 36.145 1.00 7.84 320 PHE A CA 1
ATOM 769 C C . PHE A 1 79 ? 17.715 0.194 35.858 1.00 7.65 320 PHE A C 1
ATOM 770 O O . PHE A 1 79 ? 18.363 1.171 36.248 1.00 7.67 320 PHE A O 1
ATOM 778 N N . GLU A 1 80 ? 16.592 0.324 35.158 1.00 7.68 321 GLU A N 1
ATOM 779 C CA . GLU A 1 80 ? 16.144 1.623 34.714 1.00 7.57 321 GLU A CA 1
ATOM 780 C C . GLU A 1 80 ? 15.816 2.532 35.887 1.00 7.21 321 GLU A C 1
ATOM 781 O O . GLU A 1 80 ? 16.110 3.717 35.827 1.00 7.45 321 GLU A O 1
ATOM 787 N N . GLN A 1 81 ? 15.149 2.001 36.912 1.00 7.08 322 GLN A N 1
ATOM 788 C CA . GLN A 1 81 ? 14.868 2.841 38.087 1.00 7.20 322 GLN A CA 1
ATOM 789 C C . GLN A 1 81 ? 16.154 3.274 38.791 1.00 7.15 322 GLN A C 1
ATOM 790 O O . GLN A 1 81 ? 16.252 4.410 39.284 1.00 7.58 322 GLN A O 1
ATOM 796 N N . LYS A 1 82 ? 17.156 2.385 38.836 1.00 7.01 323 LYS A N 1
ATOM 797 C CA . LYS A 1 82 ? 18.468 2.769 39.407 1.00 7.06 323 LYS A CA 1
ATOM 798 C C . LYS A 1 82 ? 19.121 3.889 38.609 1.00 6.90 323 LYS A C 1
ATOM 799 O O . LYS A 1 82 ? 19.659 4.839 39.179 1.00 7.00 323 LYS A O 1
ATOM 805 N N . VAL A 1 83 ? 19.087 3.796 37.280 1.00 6.69 324 VAL A N 1
ATOM 806 C CA . VAL A 1 83 ? 19.684 4.817 36.448 1.00 6.99 324 VAL A CA 1
ATOM 807 C C . VAL A 1 83 ? 18.957 6.127 36.643 1.00 6.64 324 VAL A C 1
ATOM 808 O O . VAL A 1 83 ? 19.580 7.184 36.734 1.00 7.14 324 VAL A O 1
ATOM 812 N N . LEU A 1 84 ? 17.614 6.087 36.743 1.00 6.71 325 LEU A N 1
ATOM 813 C CA . LEU A 1 84 ? 16.869 7.295 36.995 1.00 6.93 325 LEU A CA 1
ATOM 814 C C . LEU A 1 84 ? 17.284 7.893 38.349 1.00 6.49 325 LEU A C 1
ATOM 815 O O . LEU A 1 84 ? 17.412 9.123 38.450 1.00 7.20 325 LEU A O 1
ATOM 820 N N . ASN A 1 85 ? 17.449 7.083 39.386 1.00 6.42 326 ASN A N 1
ATOM 821 C CA . ASN A 1 85 ? 17.917 7.629 40.660 1.00 6.57 326 ASN A CA 1
ATOM 822 C C . ASN A 1 85 ? 19.267 8.302 40.534 1.00 6.45 326 ASN A C 1
ATOM 823 O O . ASN A 1 85 ? 19.468 9.401 41.041 1.00 6.88 326 ASN A O 1
ATOM 828 N N A VAL A 1 86 ? 20.229 7.642 39.903 0.88 6.40 327 VAL A N 1
ATOM 829 N N B VAL A 1 86 ? 20.228 7.630 39.918 0.12 6.43 327 VAL A N 1
ATOM 830 C CA A VAL A 1 86 ? 21.561 8.237 39.750 0.88 7.01 327 VAL A CA 1
ATOM 831 C CA B VAL A 1 86 ? 21.566 8.207 39.832 0.12 6.56 327 VAL A CA 1
ATOM 832 C C A VAL A 1 86 ? 21.460 9.539 38.971 0.88 6.58 327 VAL A C 1
ATOM 833 C C B VAL A 1 86 ? 21.565 9.420 38.904 0.12 6.55 327 VAL A C 1
ATOM 834 O O A VAL A 1 86 ? 22.084 10.541 39.348 0.88 7.04 327 VAL A O 1
ATOM 835 O O B VAL A 1 86 ? 22.367 10.331 39.067 0.12 6.32 327 VAL A O 1
ATOM 842 N N A SER A 1 87 ? 20.690 9.544 37.880 0.88 7.10 328 SER A N 1
ATOM 843 N N B SER A 1 87 ? 20.642 9.456 37.952 0.12 6.62 328 SER A N 1
ATOM 844 C CA A SER A 1 87 ? 20.494 10.761 37.091 0.88 7.59 328 SER A CA 1
ATOM 845 C CA B SER A 1 87 ? 20.485 10.646 37.120 0.12 6.82 328 SER A CA 1
ATOM 846 C C A SER A 1 87 ? 19.939 11.857 37.953 0.88 7.28 328 SER A C 1
ATOM 847 C C B SER A 1 87 ? 19.931 11.830 37.928 0.12 6.69 328 SER A C 1
ATOM 848 O O A SER A 1 87 ? 20.343 13.017 37.810 0.88 7.74 328 SER A O 1
ATOM 849 O O B SER A 1 87 ? 20.341 12.973 37.715 0.12 7.30 328 SER A O 1
ATOM 854 N N . PHE A 1 88 ? 18.992 11.559 38.835 1.00 7.21 329 PHE A N 1
ATOM 855 C CA . PHE A 1 88 ? 18.424 12.570 39.712 1.00 7.40 329 PHE A CA 1
ATOM 856 C C . PHE A 1 88 ? 19.504 13.113 40.658 1.00 7.45 329 PHE A C 1
ATOM 857 O O . PHE A 1 88 ? 19.602 14.309 40.869 1.00 7.89 329 PHE A O 1
ATOM 865 N N . ALA A 1 89 ? 20.327 12.224 41.232 1.00 6.92 330 ALA A N 1
ATOM 866 C CA . ALA A 1 89 ? 21.433 12.707 42.071 1.00 7.33 330 ALA A CA 1
ATOM 867 C C . ALA A 1 89 ? 22.348 13.618 41.260 1.00 7.23 330 ALA A C 1
ATOM 868 O O . ALA A 1 89 ? 22.803 14.652 41.781 1.00 7.80 330 ALA A O 1
ATOM 870 N N . PHE A 1 90 ? 22.667 13.254 40.016 1.00 7.32 331 PHE A N 1
ATOM 871 C CA . PHE A 1 90 ? 23.518 14.113 39.200 1.00 7.73 331 PHE A CA 1
ATOM 872 C C . PHE A 1 90 ? 22.855 15.450 38.915 1.00 8.12 331 PHE A C 1
ATOM 873 O O . PHE A 1 90 ? 23.539 16.482 38.861 1.00 9.04 331 PHE A O 1
ATOM 881 N N . GLU A 1 91 ? 21.537 15.451 38.722 1.00 8.31 332 GLU A N 1
ATOM 882 C CA . GLU A 1 91 ? 20.784 16.697 38.539 1.00 8.60 332 GLU A CA 1
ATOM 883 C C . GLU A 1 91 ? 20.932 17.569 39.778 1.00 8.91 332 GLU A C 1
ATOM 884 O O . GLU A 1 91 ? 21.183 18.772 39.665 1.00 10.15 332 GLU A O 1
ATOM 890 N N . LEU A 1 92 ? 20.769 16.987 40.955 1.00 8.50 333 LEU A N 1
ATOM 891 C CA . LEU A 1 92 ? 20.899 17.770 42.190 1.00 8.82 333 LEU A CA 1
ATOM 892 C C . LEU A 1 92 ? 22.327 18.333 42.311 1.00 8.82 333 LEU A C 1
ATOM 893 O O . LEU A 1 92 ? 22.521 19.457 42.759 1.00 9.86 333 LEU A O 1
ATOM 898 N N . MET A 1 93 ? 23.334 17.558 41.915 1.00 8.69 334 MET A N 1
ATOM 899 C CA . MET A 1 93 ? 24.699 18.074 41.918 1.00 8.97 334 MET A CA 1
ATOM 900 C C . MET A 1 93 ? 24.813 19.312 41.061 1.00 9.15 334 MET A C 1
ATOM 901 O O . MET A 1 93 ? 25.382 20.321 41.493 1.00 10.55 334 MET A O 1
ATOM 906 N N . GLN A 1 94 ? 24.312 19.238 39.840 1.00 9.74 335 GLN A N 1
ATOM 907 C CA . GLN A 1 94 ? 24.381 20.365 38.916 1.00 10.48 335 GLN A CA 1
ATOM 908 C C . GLN A 1 94 ? 23.532 21.530 39.354 1.00 10.98 335 GLN A C 1
ATOM 909 O O . GLN A 1 94 ? 23.987 22.686 39.222 1.00 12.59 335 GLN A O 1
ATOM 915 N N . ASP A 1 95 ? 22.377 21.271 39.955 1.00 10.98 336 ASP A N 1
ATOM 916 C CA . ASP A 1 95 ? 21.537 22.333 40.459 1.00 11.33 336 ASP A CA 1
ATOM 917 C C . ASP A 1 95 ? 22.322 23.139 41.505 1.00 12.29 336 ASP A C 1
ATOM 918 O O . ASP A 1 95 ? 22.132 24.356 41.623 1.00 14.27 336 ASP A O 1
ATOM 923 N N . GLY A 1 96 ? 23.191 22.470 42.261 1.00 11.73 337 GLY A N 1
ATOM 924 C CA . GLY A 1 96 ? 23.989 23.097 43.300 1.00 12.49 337 GLY A CA 1
ATOM 925 C C . GLY A 1 96 ? 25.239 23.744 42.793 1.00 12.90 337 GLY A C 1
ATOM 926 O O . GLY A 1 96 ? 25.987 24.354 43.587 1.00 14.65 337 GLY A O 1
ATOM 927 N N . GLY A 1 97 ? 25.526 23.626 41.510 1.00 13.18 338 GLY A N 1
ATOM 928 C CA . GLY A 1 97 ? 26.658 24.326 40.942 1.00 13.61 338 GLY A CA 1
ATOM 929 C C . GLY A 1 97 ? 27.801 23.462 40.472 1.00 13.02 338 GLY A C 1
ATOM 930 O O . GLY A 1 97 ? 28.754 23.971 39.871 1.00 15.67 338 GLY A O 1
ATOM 931 N N A LEU A 1 98 ? 27.777 22.148 40.736 0.72 12.73 339 LEU A N 1
ATOM 932 N N B LEU A 1 98 ? 27.689 22.163 40.740 0.28 11.62 339 LEU A N 1
ATOM 933 C CA A LEU A 1 98 ? 28.827 21.289 40.185 0.72 12.73 339 LEU A CA 1
ATOM 934 C CA B LEU A 1 98 ? 28.726 21.233 40.378 0.28 11.07 339 LEU A CA 1
ATOM 935 C C A LEU A 1 98 ? 28.693 21.161 38.681 0.72 12.21 339 LEU A C 1
ATOM 936 C C B LEU A 1 98 ? 28.820 21.044 38.877 0.28 11.53 339 LEU A C 1
ATOM 937 O O A LEU A 1 98 ? 27.587 21.178 38.144 0.72 12.42 339 LEU A O 1
ATOM 938 O O B LEU A 1 98 ? 27.824 20.851 38.167 0.28 11.57 339 LEU A O 1
ATOM 947 N N A GLU A 1 99 ? 29.829 20.975 38.011 0.72 12.56 340 GLU A N 1
ATOM 948 N N B GLU A 1 99 ? 30.045 21.086 38.391 0.28 12.21 340 GLU A N 1
ATOM 949 C CA A GLU A 1 99 ? 29.810 20.581 36.607 0.72 13.74 340 GLU A CA 1
ATOM 950 C CA B GLU A 1 99 ? 30.289 20.685 37.031 0.28 12.45 340 GLU A CA 1
ATOM 951 C C A GLU A 1 99 ? 29.166 19.189 36.434 0.72 12.67 340 GLU A C 1
ATOM 952 C C B GLU A 1 99 ? 29.593 19.345 36.789 0.28 11.96 340 GLU A C 1
ATOM 953 O O A GLU A 1 99 ? 29.216 18.347 37.358 0.72 13.24 340 GLU A O 1
ATOM 954 O O B GLU A 1 99 ? 29.404 18.551 37.720 0.28 12.17 340 GLU A O 1
ATOM 965 N N A LYS A 1 100 ? 28.592 18.914 35.265 0.72 12.34 341 LYS A N 1
ATOM 966 N N B LYS A 1 100 ? 29.198 19.115 35.541 0.28 11.41 341 LYS A N 1
ATOM 967 C CA A LYS A 1 100 ? 28.043 17.592 35.018 0.72 11.94 341 LYS A CA 1
ATOM 968 C CA B LYS A 1 100 ? 28.543 17.860 35.140 0.28 11.07 341 LYS A CA 1
ATOM 969 C C A LYS A 1 100 ? 29.169 16.603 35.312 0.72 11.19 341 LYS A C 1
ATOM 970 C C B LYS A 1 100 ? 29.422 16.624 35.408 0.28 11.02 341 LYS A C 1
ATOM 971 O O A LYS A 1 100 ? 30.289 16.788 34.855 0.72 11.49 341 LYS A O 1
ATOM 972 O O B LYS A 1 100 ? 30.589 16.619 34.996 0.28 11.47 341 LYS A O 1
ATOM 983 N N . PRO A 1 101 ? 28.890 15.571 36.086 1.00 10.88 342 PRO A N 1
ATOM 984 C CA . PRO A 1 101 ? 29.854 14.470 36.297 1.00 10.06 342 PRO A CA 1
ATOM 985 C C . PRO A 1 101 ? 30.351 13.858 35.008 1.00 10.80 342 PRO A C 1
ATOM 986 O O . PRO A 1 101 ? 29.653 13.851 33.981 1.00 11.57 342 PRO A O 1
ATOM 990 N N A LYS A 1 102 ? 31.602 13.403 35.065 0.40 10.21 343 LYS A N 1
ATOM 991 N N B LYS A 1 102 ? 31.575 13.347 35.057 0.27 10.93 343 LYS A N 1
ATOM 992 N N C LYS A 1 102 ? 31.569 13.334 35.053 0.24 10.82 343 LYS A N 1
ATOM 993 N N D LYS A 1 102 ? 31.568 13.332 35.034 0.09 10.28 343 LYS A N 1
ATOM 994 C CA A LYS A 1 102 ? 32.233 12.670 33.974 0.40 10.78 343 LYS A CA 1
ATOM 995 C CA B LYS A 1 102 ? 32.178 12.684 33.911 0.27 11.06 343 LYS A CA 1
ATOM 996 C CA C LYS A 1 102 ? 32.162 12.689 33.890 0.24 11.03 343 LYS A CA 1
ATOM 997 C CA D LYS A 1 102 ? 32.120 12.695 33.844 0.09 10.04 343 LYS A CA 1
ATOM 998 C C A LYS A 1 102 ? 31.496 11.381 33.652 0.40 9.89 343 LYS A C 1
ATOM 999 C C B LYS A 1 102 ? 31.559 11.316 33.608 0.27 10.15 343 LYS A C 1
ATOM 1000 C C C LYS A 1 102 ? 31.570 11.304 33.598 0.24 10.22 343 LYS A C 1
ATOM 1001 C C D LYS A 1 102 ? 31.544 11.298 33.578 0.09 9.78 343 LYS A C 1
ATOM 1002 O O A LYS A 1 102 ? 31.062 11.207 32.525 0.40 10.45 343 LYS A O 1
ATOM 1003 O O B LYS A 1 102 ? 31.322 10.998 32.448 0.27 10.36 343 LYS A O 1
ATOM 1004 O O C LYS A 1 102 ? 31.360 10.964 32.438 0.24 10.42 343 LYS A O 1
ATOM 1005 O O D LYS A 1 102 ? 31.313 10.949 32.420 0.09 10.07 343 LYS A O 1
ATOM 1026 N N . PRO A 1 103 ? 31.314 10.483 34.630 1.00 9.40 344 PRO A N 1
ATOM 1027 C CA . PRO A 1 103 ? 30.703 9.196 34.317 1.00 9.63 344 PRO A CA 1
ATOM 1028 C C . PRO A 1 103 ? 29.260 9.324 33.841 1.00 9.38 344 PRO A C 1
ATOM 1029 O O . PRO A 1 103 ? 28.558 10.237 34.232 1.00 11.08 344 PRO A O 1
ATOM 1033 N N A ARG A 1 104 ? 28.882 8.397 32.960 0.52 8.26 345 ARG A N 1
ATOM 1034 N N B ARG A 1 104 ? 28.776 8.308 33.205 0.48 10.50 345 ARG A N 1
ATOM 1035 C CA A ARG A 1 104 ? 27.458 8.117 32.651 0.52 8.53 345 ARG A CA 1
ATOM 1036 C CA B ARG A 1 104 ? 27.373 8.329 32.917 0.48 10.76 345 ARG A CA 1
ATOM 1037 C C A ARG A 1 104 ? 26.743 7.679 33.919 0.52 7.50 345 ARG A C 1
ATOM 1038 C C B ARG A 1 104 ? 26.625 7.678 34.059 0.48 10.07 345 ARG A C 1
ATOM 1039 O O A ARG A 1 104 ? 27.363 7.064 34.791 0.52 7.49 345 ARG A O 1
ATOM 1040 O O B ARG A 1 104 ? 27.183 6.828 34.783 0.48 8.80 345 ARG A O 1
ATOM 1055 N N A PRO A 1 105 ? 25.425 7.939 34.050 0.52 8.34 346 PRO A N 1
ATOM 1056 N N B PRO A 1 105 ? 25.366 8.088 34.279 0.48 9.59 346 PRO A N 1
ATOM 1057 C CA A PRO A 1 105 ? 24.728 7.507 35.270 0.52 8.00 346 PRO A CA 1
ATOM 1058 C CA B PRO A 1 105 ? 24.651 7.487 35.402 0.48 9.63 346 PRO A CA 1
ATOM 1059 C C A PRO A 1 105 ? 24.721 5.984 35.411 0.52 7.95 346 PRO A C 1
ATOM 1060 C C B PRO A 1 105 ? 24.742 5.954 35.431 0.48 8.88 346 PRO A C 1
ATOM 1061 O O A PRO A 1 105 ? 24.848 5.442 36.516 0.52 8.03 346 PRO A O 1
ATOM 1062 O O B PRO A 1 105 ? 24.957 5.367 36.500 0.48 8.30 346 PRO A O 1
ATOM 1069 N N . GLU A 1 106 ? 24.622 5.297 34.278 1.00 8.57 347 GLU A N 1
ATOM 1070 C CA . GLU A 1 106 ? 24.661 3.845 34.277 1.00 8.93 347 GLU A CA 1
ATOM 1071 C C . GLU A 1 106 ? 26.010 3.291 34.707 1.00 8.45 347 GLU A C 1
ATOM 1072 O O . GLU A 1 106 ? 26.080 2.135 35.107 1.00 8.83 347 GLU A O 1
ATOM 1078 N N . ASP A 1 107 ? 27.081 4.090 34.615 1.00 8.55 348 ASP A N 1
ATOM 1079 C CA . ASP A 1 107 ? 28.385 3.610 35.083 1.00 8.65 348 ASP A CA 1
ATOM 1080 C C . ASP A 1 107 ? 28.359 3.327 36.598 1.00 7.83 348 ASP A C 1
ATOM 1081 O O . ASP A 1 107 ? 29.043 2.442 37.077 1.00 9.08 348 ASP A O 1
ATOM 1086 N N A ILE A 1 108 ? 27.629 4.165 37.320 0.89 7.57 349 ILE A N 1
ATOM 1087 N N B ILE A 1 108 ? 27.557 4.053 37.367 0.11 7.14 349 ILE A N 1
ATOM 1088 C CA A ILE A 1 108 ? 27.438 3.990 38.753 0.89 7.80 349 ILE A CA 1
ATOM 1089 C CA B ILE A 1 108 ? 27.482 3.772 38.807 0.11 6.60 349 ILE A CA 1
ATOM 1090 C C A ILE A 1 108 ? 26.568 2.735 38.983 0.89 7.26 349 ILE A C 1
ATOM 1091 C C B ILE A 1 108 ? 26.555 2.576 39.097 0.11 6.45 349 ILE A C 1
ATOM 1092 O O A ILE A 1 108 ? 26.876 1.883 39.829 0.89 7.64 349 ILE A O 1
ATOM 1093 O O B ILE A 1 108 ? 26.872 1.729 39.936 0.11 5.95 349 ILE A O 1
ATOM 1102 N N A VAL A 1 109 ? 25.471 2.599 38.229 0.89 7.45 350 VAL A N 1
ATOM 1103 N N B VAL A 1 109 ? 25.435 2.472 38.387 0.11 6.51 350 VAL A N 1
ATOM 1104 C CA A VAL A 1 109 ? 24.592 1.439 38.380 0.89 7.62 350 VAL A CA 1
ATOM 1105 C CA B VAL A 1 109 ? 24.582 1.292 38.535 0.11 7.21 350 VAL A CA 1
ATOM 1106 C C A VAL A 1 109 ? 25.340 0.144 38.089 0.89 7.63 350 VAL A C 1
ATOM 1107 C C B VAL A 1 109 ? 25.316 0.041 38.069 0.11 7.55 350 VAL A C 1
ATOM 1108 O O A VAL A 1 109 ? 25.109 -0.866 38.737 0.89 8.21 350 VAL A O 1
ATOM 1109 O O B VAL A 1 109 ? 25.0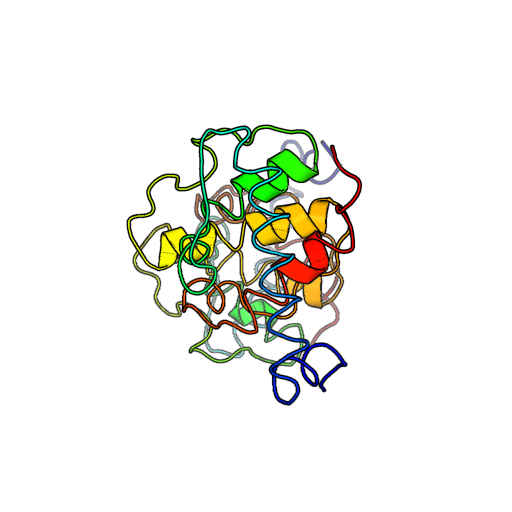45 -1.053 38.570 0.11 8.01 350 VAL A O 1
ATOM 1116 N N . ASN A 1 110 ? 26.234 0.184 37.111 1.00 7.80 351 ASN A N 1
ATOM 1117 C CA . ASN A 1 110 ? 27.041 -0.958 36.702 1.00 8.00 351 ASN A CA 1
ATOM 1118 C C . ASN A 1 110 ? 28.265 -1.163 37.587 1.00 8.48 351 ASN A C 1
ATOM 1119 O O . ASN A 1 110 ? 29.114 -1.990 37.268 1.00 9.79 351 ASN A O 1
ATOM 1124 N N . CYS A 1 111 ? 28.335 -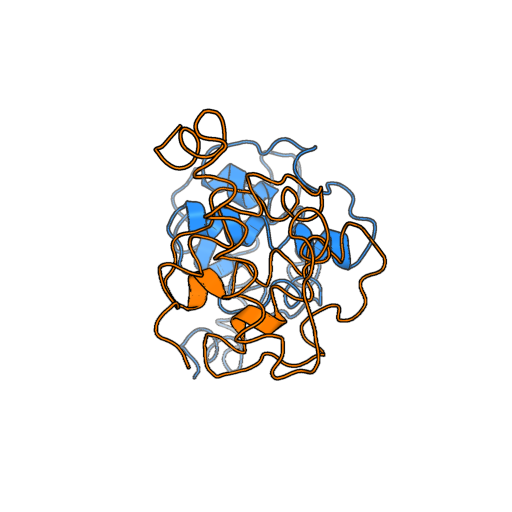0.464 38.707 1.00 8.13 352 CYS A N 1
ATOM 1125 C CA . CYS A 1 111 ? 29.360 -0.717 39.714 1.00 8.74 352 CYS A CA 1
ATOM 1126 C C . CYS A 1 111 ? 30.767 -0.496 39.166 1.00 8.39 352 CYS A C 1
ATOM 1127 O O . CYS A 1 111 ? 31.718 -1.177 39.586 1.00 9.98 352 CYS A O 1
ATOM 1130 N N . ASP A 1 112 ? 30.958 0.502 38.319 1.00 8.91 353 ASP A N 1
ATOM 1131 C CA . ASP A 1 112 ? 32.323 0.888 37.941 1.00 8.48 353 ASP A CA 1
ATOM 1132 C C . ASP A 1 112 ? 32.948 1.652 39.100 1.00 7.98 353 ASP A C 1
ATOM 1133 O O . ASP A 1 112 ? 32.480 2.743 39.470 1.00 8.17 353 ASP A O 1
ATOM 1138 N N . LEU A 1 113 ? 34.004 1.094 39.713 1.00 8.31 354 LEU A N 1
ATOM 1139 C CA . LEU A 1 113 ? 34.536 1.683 40.927 1.00 8.06 354 LEU A CA 1
ATOM 1140 C C . LEU A 1 113 ? 35.136 3.053 40.690 1.00 8.09 354 LEU A C 1
ATOM 1141 O O . LEU A 1 113 ? 34.882 3.975 41.468 1.00 8.14 354 LEU A O 1
ATOM 1146 N N A LYS A 1 114 ? 35.943 3.256 39.643 0.44 8.55 355 LYS A N 1
ATOM 1147 N N B LYS A 1 114 ? 35.933 3.215 39.639 0.56 8.34 355 LYS A N 1
ATOM 1148 C CA A LYS A 1 114 ? 36.536 4.591 39.455 0.44 8.56 355 LYS A CA 1
ATOM 1149 C CA B LYS A 1 114 ? 36.556 4.506 39.412 0.56 8.57 355 LYS A CA 1
ATOM 1150 C C A LYS A 1 114 ? 35.422 5.617 39.324 0.44 7.74 355 LYS A C 1
ATOM 1151 C C B LYS A 1 114 ? 35.490 5.608 39.234 0.56 7.78 355 LYS A C 1
ATOM 1152 O O A LYS A 1 114 ? 35.465 6.662 39.952 0.44 7.90 355 LYS A O 1
ATOM 1153 O O B LYS A 1 114 ? 35.660 6.705 39.715 0.56 7.81 355 LYS A O 1
ATOM 1164 N N . SER A 1 115 ? 34.414 5.311 38.513 1.00 8.03 356 SER A N 1
ATOM 1165 C CA . SER A 1 115 ? 33.319 6.273 38.335 1.00 8.00 356 SER A CA 1
ATOM 1166 C C . SER A 1 115 ? 32.684 6.655 39.658 1.00 7.66 356 SER A C 1
ATOM 1167 O O . SER A 1 115 ? 32.392 7.802 39.924 1.00 7.88 356 SER A O 1
ATOM 1170 N N . THR A 1 116 ? 32.417 5.637 40.464 1.00 7.61 357 THR A N 1
ATOM 1171 C CA . THR A 1 116 ? 31.738 5.828 41.750 1.00 7.56 357 THR A CA 1
ATOM 1172 C C . THR A 1 116 ? 32.621 6.689 42.662 1.00 6.77 357 THR A C 1
ATOM 1173 O O . THR A 1 116 ? 32.170 7.634 43.283 1.00 7.61 357 THR A O 1
ATOM 1177 N N . LEU A 1 117 ? 33.902 6.313 42.751 1.00 7.36 358 LEU A N 1
ATOM 1178 C CA . LEU A 1 117 ? 34.822 7.059 43.618 1.00 7.54 358 LEU A CA 1
ATOM 1179 C C . LEU A 1 117 ? 35.017 8.481 43.125 1.00 7.37 358 LEU A C 1
ATOM 1180 O O . LEU A 1 117 ? 35.149 9.401 43.931 1.00 8.00 358 LEU A O 1
ATOM 1185 N N A ARG A 1 118 ? 35.087 8.731 41.813 0.55 7.44 359 ARG A N 1
ATOM 1186 N N C ARG A 1 118 ? 35.085 8.653 41.810 0.45 7.64 359 ARG A N 1
ATOM 1187 C CA A ARG A 1 118 ? 35.275 10.105 41.327 0.55 7.48 359 ARG A CA 1
ATOM 1188 C CA C ARG A 1 118 ? 35.278 9.956 41.226 0.45 8.06 359 ARG A CA 1
ATOM 1189 C C A ARG A 1 118 ? 34.085 10.946 41.751 0.55 7.21 359 ARG A C 1
ATOM 1190 C C C ARG A 1 118 ? 34.123 10.898 41.637 0.45 7.54 359 ARG A C 1
ATOM 1191 O O A ARG A 1 118 ? 34.219 12.069 42.248 0.55 7.58 359 ARG A O 1
ATOM 1192 O O C ARG A 1 118 ? 34.343 12.041 42.021 0.45 8.17 359 ARG A O 1
ATOM 1207 N N . VAL A 1 119 ? 32.878 10.411 41.526 1.00 7.25 360 VAL A N 1
ATOM 1208 C CA . VAL A 1 119 ? 31.709 11.177 41.894 1.00 7.64 360 VAL A CA 1
ATOM 1209 C C . VAL A 1 119 ? 31.718 11.495 43.372 1.00 7.09 360 VAL A C 1
ATOM 1210 O O . VAL A 1 119 ? 31.449 12.635 43.769 1.00 7.55 360 VAL A O 1
ATOM 1214 N N . LEU A 1 120 ? 31.985 10.505 44.211 1.00 6.98 361 LEU A N 1
ATOM 1215 C CA . LEU A 1 120 ? 32.012 10.744 45.634 1.00 7.36 361 LEU A CA 1
ATOM 1216 C C . LEU A 1 120 ? 33.127 11.703 46.042 1.00 7.14 361 LEU A C 1
ATOM 1217 O O . LEU A 1 120 ? 32.944 12.532 46.934 1.00 8.05 361 LEU A O 1
ATOM 1222 N N . TYR A 1 121 ? 34.286 11.572 45.413 1.00 7.67 362 TYR A N 1
ATOM 1223 C CA . TYR A 1 121 ? 35.426 12.445 45.731 1.00 8.05 362 TYR A CA 1
ATOM 1224 C C . TYR A 1 121 ? 35.093 13.900 45.419 1.00 8.09 362 TYR A C 1
ATOM 1225 O O . TYR A 1 121 ? 35.455 14.803 46.178 1.00 8.68 362 TYR A O 1
ATOM 1234 N N . ASN A 1 122 ? 34.408 14.157 44.289 1.00 8.07 363 ASN A N 1
ATOM 1235 C CA . ASN A 1 122 ? 34.061 15.520 43.977 1.00 8.32 363 ASN A CA 1
ATOM 1236 C C . ASN A 1 122 ? 33.045 16.075 44.974 1.00 8.28 363 ASN A C 1
ATOM 1237 O O . ASN A 1 122 ? 33.064 17.291 45.276 1.00 9.83 363 ASN A O 1
ATOM 1242 N N . LEU A 1 123 ? 32.174 15.228 45.529 1.00 7.84 364 LEU A N 1
ATOM 1243 C CA . LEU A 1 123 ? 31.328 15.674 46.598 1.00 7.70 364 LEU A CA 1
ATOM 1244 C C . LEU A 1 123 ? 32.130 15.999 47.836 1.00 8.01 364 LEU A C 1
ATOM 1245 O O . LEU A 1 123 ? 31.870 16.989 48.509 1.00 8.87 364 LEU A O 1
ATOM 1250 N N . PHE A 1 124 ? 33.076 15.139 48.199 1.00 7.88 365 PHE A N 1
ATOM 1251 C CA . PHE A 1 124 ? 33.915 15.387 49.377 1.00 8.22 365 PHE A CA 1
ATOM 1252 C C . PHE A 1 124 ? 34.663 16.709 49.249 1.00 8.67 365 PHE A C 1
ATOM 1253 O O . PHE A 1 124 ? 34.691 17.496 50.182 1.00 9.25 365 PHE A O 1
ATOM 1261 N N A THR A 1 125 ? 35.259 16.973 48.113 0.48 9.07 366 THR A N 1
ATOM 1262 N N B THR A 1 125 ? 35.275 16.941 48.099 0.52 9.10 366 THR A N 1
ATOM 1263 C CA A THR A 1 125 ? 36.084 18.163 48.052 0.48 10.49 366 THR A CA 1
ATOM 1264 C CA B THR A 1 125 ? 36.041 18.179 47.873 0.52 9.94 366 THR A CA 1
ATOM 1265 C C A THR A 1 125 ? 35.228 19.439 48.100 0.48 10.80 366 THR A C 1
ATOM 1266 C C B THR A 1 125 ? 35.170 19.373 48.206 0.52 10.43 366 THR A C 1
ATOM 1267 O O A THR A 1 125 ? 35.700 20.470 48.587 0.48 10.75 366 THR A O 1
ATOM 1268 O O B THR A 1 125 ? 35.555 20.251 49.000 0.52 10.79 366 THR A O 1
ATOM 1275 N N . LYS A 1 126 ? 33.982 19.382 47.616 1.00 10.20 367 LYS A N 1
ATOM 1276 C CA . LYS A 1 126 ? 33.082 20.525 47.726 1.00 10.47 367 LYS A CA 1
ATOM 1277 C C .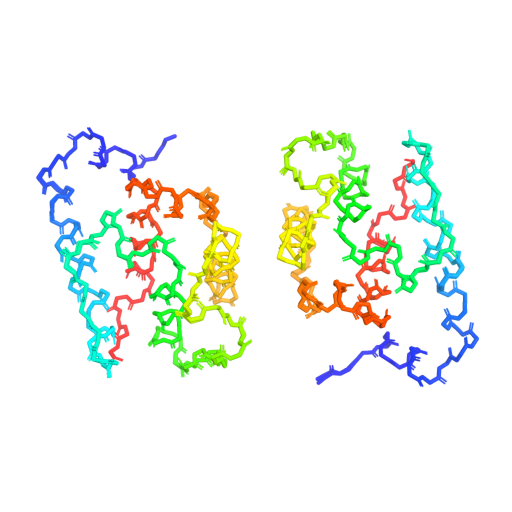 LYS A 1 126 ? 32.459 20.665 49.117 1.00 10.23 367 LYS A C 1
ATOM 1278 O O . LYS A 1 126 ? 32.301 21.780 49.618 1.00 11.31 367 LYS A O 1
ATOM 1284 N N . TYR A 1 127 ? 32.034 19.543 49.690 1.00 9.06 368 TYR A N 1
ATOM 1285 C CA . TYR A 1 127 ? 31.138 19.540 50.828 1.00 8.96 368 TYR A CA 1
ATOM 1286 C C . TYR A 1 127 ? 31.771 19.062 52.134 1.00 8.66 368 TYR A C 1
ATOM 1287 O O . TYR A 1 127 ? 31.065 18.817 53.099 1.00 9.35 368 TYR A O 1
ATOM 1296 N N . ARG A 1 128 ? 33.109 18.917 52.165 1.00 8.89 369 ARG A N 1
ATOM 1297 C CA . ARG A 1 128 ? 33.751 18.388 53.364 1.00 9.11 369 ARG A CA 1
ATOM 1298 C C . ARG A 1 128 ? 33.469 19.200 54.617 1.00 9.97 369 ARG A C 1
ATOM 1299 O O . ARG A 1 128 ? 33.588 18.658 55.705 1.00 11.61 369 ARG A O 1
ATOM 1307 N N . ASN A 1 129 ? 33.091 20.474 54.499 1.00 10.11 370 ASN A N 1
ATOM 1308 C CA . ASN A 1 129 ? 32.788 21.294 55.694 1.00 11.40 370 ASN A CA 1
ATOM 1309 C C . ASN A 1 129 ? 31.328 21.334 56.110 1.00 11.64 370 ASN A C 1
ATOM 1310 O O . ASN A 1 129 ? 30.998 21.976 57.108 1.00 14.26 370 ASN A O 1
ATOM 1315 N N . VAL A 1 130 ? 30.446 20.645 55.391 1.00 11.51 371 VAL A N 1
ATOM 1316 C CA . VAL A 1 130 ? 29.058 20.529 55.826 1.00 12.47 371 VAL A CA 1
ATOM 1317 C C . VAL A 1 130 ? 29.026 19.696 57.105 1.00 12.58 371 VAL A C 1
ATOM 1318 O O . VAL A 1 130 ? 29.554 18.593 57.171 1.00 14.05 371 VAL A O 1
ATOM 1322 N N . GLU A 1 131 ? 28.386 20.232 58.145 1.00 14.65 372 GLU A N 1
ATOM 1323 C CA . GLU A 1 131 ? 28.350 19.511 59.409 1.00 16.36 372 GLU A CA 1
ATOM 1324 C C . GLU A 1 131 ? 27.434 18.296 59.408 1.00 18.11 372 GLU A C 1
ATOM 1325 O O . GLU A 1 131 ? 26.450 18.317 58.669 1.00 17.73 372 GLU A O 1
ATOM 1332 N N . ARG B 1 6 ? 5.217 32.232 35.559 1.00 21.27 247 ARG B N 1
ATOM 1333 C CA . ARG B 1 6 ? 4.697 32.287 34.164 1.00 19.31 247 ARG B CA 1
ATOM 1334 C C . ARG B 1 6 ? 5.523 33.281 33.364 1.00 18.61 247 ARG B C 1
ATOM 1335 O O . ARG B 1 6 ? 5.945 34.325 33.870 1.00 20.63 247 ARG B O 1
ATOM 1343 N N . ASP B 1 7 ? 5.736 32.936 32.102 1.00 17.82 248 ASP B N 1
ATOM 1344 C CA . ASP B 1 7 ? 6.424 33.789 31.181 1.00 17.35 248 ASP B CA 1
ATOM 1345 C C . ASP 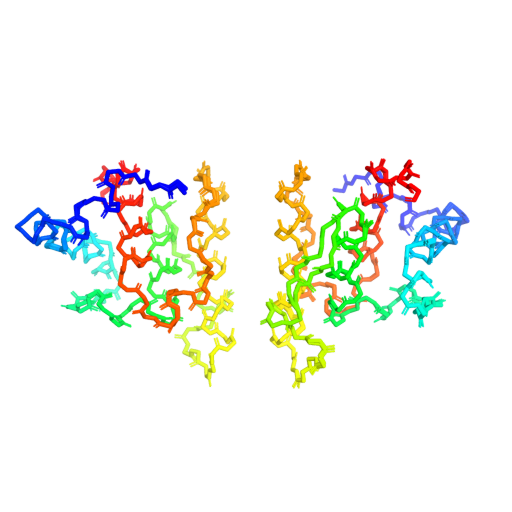B 1 7 ? 5.599 33.949 29.909 1.00 16.97 248 ASP B C 1
ATOM 1346 O O . ASP B 1 7 ? 4.435 33.521 29.824 1.00 16.50 248 ASP B O 1
ATOM 1351 N N . ALA B 1 8 ? 6.223 34.560 28.913 1.00 17.45 249 ALA B N 1
ATOM 1352 C CA . ALA B 1 8 ? 5.563 34.886 27.688 1.00 17.22 249 ALA B CA 1
ATOM 1353 C C . ALA B 1 8 ? 5.109 33.658 26.933 1.00 16.65 249 ALA B C 1
ATOM 1354 O O . ALA B 1 8 ? 4.143 33.755 26.176 1.00 17.45 249 ALA B O 1
ATOM 1356 N N A PHE B 1 9 ? 5.809 32.528 27.101 0.59 14.54 250 PHE B N 1
ATOM 1357 N N B PHE B 1 9 ? 5.760 32.516 27.082 0.41 15.67 250 PHE B N 1
ATOM 1358 C CA A PHE B 1 9 ? 5.397 31.266 26.474 0.59 13.83 250 PHE B CA 1
ATOM 1359 C CA B PHE B 1 9 ? 5.253 31.353 26.373 0.41 15.05 250 PHE B CA 1
ATOM 1360 C C A PHE B 1 9 ? 4.071 30.811 27.074 0.59 13.05 250 PHE B C 1
ATOM 1361 C C B PHE B 1 9 ? 4.056 30.722 27.083 0.41 14.37 250 PHE B C 1
ATOM 1362 O O A PHE B 1 9 ? 3.150 30.404 26.354 0.59 12.60 250 PHE B O 1
ATOM 1363 O O B PHE B 1 9 ? 3.217 30.080 26.447 0.41 14.41 250 PHE B O 1
ATOM 1378 N N . ASP B 1 10 ? 3.973 30.862 28.399 1.00 13.52 251 ASP B N 1
ATOM 1379 C CA . ASP B 1 10 ? 2.705 30.536 29.056 1.00 13.63 251 ASP B CA 1
ATOM 1380 C C . ASP B 1 10 ? 1.575 31.401 28.513 1.00 14.35 251 ASP B C 1
ATOM 1381 O O . ASP B 1 10 ? 0.466 30.904 28.261 1.00 14.74 251 ASP B O 1
ATOM 1386 N N . THR B 1 11 ? 1.848 32.692 28.322 1.00 15.09 252 THR B N 1
ATOM 1387 C CA . THR B 1 11 ? 0.835 33.613 27.780 1.00 15.95 252 THR B CA 1
ATOM 1388 C C . THR B 1 11 ? 0.379 33.205 26.382 1.00 15.89 252 THR B C 1
ATOM 1389 O O . THR B 1 11 ? -0.835 33.170 26.097 1.00 16.90 252 THR B O 1
ATOM 1393 N N A LEU B 1 12 ? 1.355 32.942 25.498 0.51 16.01 253 LEU B N 1
ATOM 1394 N N B LEU B 1 12 ? 1.307 32.887 25.506 0.49 16.26 253 LEU B N 1
ATOM 1395 C CA A LEU B 1 12 ? 1.115 32.402 24.142 0.51 15.98 253 LEU B CA 1
ATOM 1396 C CA B LEU B 1 12 ? 0.913 32.515 24.166 0.49 16.06 253 LEU B CA 1
ATOM 1397 C C A LEU B 1 12 ? 0.174 31.209 24.235 0.51 14.97 253 LEU B C 1
ATOM 1398 C C B LEU B 1 12 ? 0.168 31.171 24.174 0.49 15.10 253 LEU B C 1
ATOM 1399 O O A LEU B 1 12 ? -0.946 31.200 23.678 0.51 15.84 253 LEU B O 1
ATOM 1400 O O B LEU B 1 12 ? -0.848 31.013 23.464 0.49 15.85 253 LEU B O 1
ATOM 1409 N N . PHE B 1 13 ? 0.635 30.207 24.970 1.00 14.12 254 PHE B N 1
ATOM 1410 C CA . PHE B 1 13 ? -0.029 28.908 25.000 1.00 14.03 254 PHE B CA 1
ATOM 1411 C C . PHE B 1 13 ? -1.475 29.024 25.528 1.00 13.95 254 PHE B C 1
ATOM 1412 O O . PHE B 1 13 ? -2.384 28.415 24.998 1.00 15.01 254 PHE B O 1
ATOM 1420 N N . ASP B 1 14 ? -1.639 29.739 26.628 1.00 14.48 255 ASP B N 1
ATOM 1421 C CA . ASP B 1 14 ? -2.920 29.828 27.278 1.00 15.38 255 ASP B CA 1
ATOM 1422 C C . ASP B 1 14 ? -3.885 30.824 26.669 1.00 15.84 255 ASP B C 1
ATOM 1423 O O . ASP B 1 14 ? -5.087 30.662 26.826 1.00 18.99 255 ASP B O 1
ATOM 1428 N N . HIS B 1 15 ? -3.400 31.874 26.023 1.00 16.38 256 HIS B N 1
ATOM 1429 C CA . HIS B 1 15 ? -4.280 32.985 25.670 1.00 17.88 256 HIS B CA 1
ATOM 1430 C C . HIS B 1 15 ? -4.263 33.416 24.217 1.00 18.59 256 HIS B C 1
ATOM 1431 O O . HIS B 1 15 ? -5.075 34.260 23.858 1.00 21.24 256 HIS B O 1
ATOM 1438 N N . ALA B 1 16 ? -3.405 32.828 23.386 1.00 17.89 257 ALA B N 1
ATOM 1439 C CA . ALA B 1 16 ? -3.243 33.279 22.019 1.00 18.04 257 ALA B CA 1
ATOM 1440 C C . ALA B 1 16 ? -3.380 32.116 21.046 1.00 17.75 257 ALA B C 1
ATOM 1441 O O . ALA B 1 16 ? -2.375 31.679 20.455 1.00 17.50 257 ALA B O 1
ATOM 1443 N N . PRO B 1 17 ? -4.602 31.598 20.870 1.00 18.36 258 PRO B N 1
ATOM 1444 C CA . PRO B 1 17 ? -4.782 30.380 20.075 1.00 17.72 258 PRO B CA 1
ATOM 1445 C C . PRO B 1 17 ? -4.317 30.467 18.609 1.00 17.04 258 PRO B C 1
ATOM 1446 O O . PRO B 1 17 ? -3.794 29.474 18.067 1.00 16.93 258 PRO B O 1
ATOM 1450 N N A ASP B 1 18 ? -4.518 31.595 17.948 0.67 16.15 259 ASP B N 1
ATOM 1451 N N B ASP B 1 18 ? -4.403 31.670 18.022 0.33 17.76 259 ASP B N 1
ATOM 1452 C CA A ASP B 1 18 ? -4.107 31.691 16.557 0.67 15.68 259 ASP B CA 1
ATOM 1453 C CA B ASP B 1 18 ? -3.901 31.911 16.652 0.33 17.87 259 ASP B CA 1
ATOM 1454 C C A ASP B 1 18 ? -2.595 31.616 16.469 0.67 14.39 259 ASP B C 1
ATOM 1455 C C B ASP B 1 18 ? -2.360 32.017 16.566 0.33 17.45 259 ASP B C 1
ATOM 1456 O O A ASP B 1 18 ? -2.017 30.908 15.621 0.67 14.06 259 ASP B O 1
ATOM 1457 O O B ASP B 1 18 ? -1.745 31.532 15.607 0.33 17.03 259 ASP B O 1
ATOM 1466 N N A LYS B 1 19 ? -1.942 32.378 17.335 0.67 15.00 260 LYS B N 1
ATOM 1467 N N B LYS B 1 19 ? -1.721 32.641 17.550 0.33 17.00 260 LYS B N 1
ATOM 1468 C CA A LYS B 1 19 ? -0.492 32.392 17.354 0.67 15.40 260 LYS B CA 1
ATOM 1469 C CA B LYS B 1 19 ? -0.270 32.558 17.606 0.33 16.67 260 LYS B CA 1
ATOM 1470 C C A LYS B 1 19 ? 0.061 31.020 17.739 0.67 13.63 260 LYS B C 1
ATOM 1471 C C B LYS B 1 19 ? 0.174 31.110 17.882 0.33 15.30 260 LYS B C 1
ATOM 1472 O O A LYS B 1 19 ? 1.043 30.548 17.161 0.67 12.66 260 LYS B O 1
ATOM 1473 O O B LYS B 1 19 ? 1.200 30.677 17.354 0.33 15.37 260 LYS B O 1
ATOM 1484 N N . LEU B 1 20 ? -0.578 30.367 18.704 1.00 13.70 261 LEU B N 1
ATOM 1485 C CA . LEU B 1 20 ? -0.163 28.995 19.087 1.00 12.99 261 LEU B CA 1
ATOM 1486 C C . LEU B 1 20 ? -0.233 28.082 17.889 1.00 11.35 261 LEU B C 1
ATOM 1487 O O . LEU B 1 20 ? 0.646 27.244 17.693 1.00 11.66 261 LEU B O 1
ATOM 1492 N N A ASN B 1 21 ? -1.263 28.213 17.038 0.72 11.09 262 ASN B N 1
ATOM 1493 N N B ASN B 1 21 ? -1.283 28.254 17.085 0.28 11.97 262 ASN B N 1
ATOM 1494 C CA A ASN B 1 21 ? -1.342 27.338 15.862 0.72 11.25 262 ASN B CA 1
ATOM 1495 C CA B ASN B 1 21 ? -1.448 27.496 15.854 0.28 11.95 262 ASN B CA 1
ATOM 1496 C C A ASN B 1 21 ? -0.207 27.621 14.891 0.72 10.71 262 ASN B C 1
ATOM 1497 C C B ASN B 1 21 ? -0.228 27.632 14.964 0.28 11.75 262 ASN B C 1
ATOM 1498 O O A ASN B 1 21 ? 0.334 26.712 14.280 0.72 10.96 262 ASN B O 1
ATOM 1499 O O B ASN B 1 21 ? 0.331 26.639 14.496 0.28 12.33 262 ASN B O 1
ATOM 1508 N N . VAL B 1 22 ? 0.178 28.876 14.744 1.00 10.99 263 VAL B N 1
ATOM 1509 C CA . VAL B 1 22 ? 1.315 29.176 13.891 1.00 12.10 263 VAL B CA 1
ATOM 1510 C C . VAL B 1 22 ? 2.594 28.558 14.493 1.00 11.19 263 VAL B C 1
ATOM 1511 O O . VAL B 1 22 ? 3.405 28.000 13.775 1.00 11.48 263 VAL B O 1
ATOM 1515 N N . VAL B 1 23 ? 2.772 28.676 15.798 1.00 10.87 264 VAL B N 1
ATOM 1516 C CA . VAL B 1 23 ? 3.914 28.032 16.469 1.00 10.84 264 VAL B CA 1
ATOM 1517 C C . VAL B 1 23 ? 3.947 26.537 16.200 1.00 9.36 264 VAL B C 1
ATOM 1518 O O . VAL B 1 23 ? 4.994 25.981 15.843 1.00 9.29 264 VAL B O 1
ATOM 1522 N N A LYS B 1 24 ? 2.810 25.855 16.361 0.21 9.29 265 LYS B N 1
ATOM 1523 N N B LYS B 1 24 ? 2.800 25.897 16.338 0.30 8.46 265 LYS B N 1
ATOM 1524 N N C LYS B 1 24 ? 2.804 25.862 16.354 0.49 8.91 265 LYS B N 1
ATOM 1525 C CA A LYS B 1 24 ? 2.780 24.398 16.149 0.21 9.33 265 LYS B CA 1
ATOM 1526 C CA B LYS B 1 24 ? 2.765 24.470 16.179 0.30 7.83 265 LYS B CA 1
ATOM 1527 C CA C LYS B 1 24 ? 2.793 24.421 16.128 0.49 9.42 265 LYS B CA 1
ATOM 1528 C C A LYS B 1 24 ? 3.149 24.038 14.700 0.21 9.26 265 LYS B C 1
ATOM 1529 C C B LYS B 1 24 ? 3.131 24.069 14.737 0.30 8.47 265 LYS B C 1
ATOM 1530 C C C LYS B 1 24 ? 3.209 24.111 14.697 0.49 8.65 265 LYS B C 1
ATOM 1531 O O A LYS B 1 24 ? 3.923 23.091 14.465 0.21 8.06 265 LYS B O 1
ATOM 1532 O O B LYS B 1 24 ? 3.911 23.117 14.540 0.30 8.01 265 LYS B O 1
ATOM 1533 O O C LYS B 1 24 ? 4.001 23.219 14.452 0.49 8.12 265 LYS B O 1
ATOM 1549 N N . LYS B 1 25 ? 2.613 24.796 13.742 1.00 8.86 266 LYS B N 1
ATOM 1550 C CA A LYS B 1 25 ? 2.927 24.601 12.315 0.44 9.18 266 LYS B CA 1
ATOM 1551 C CA B LYS B 1 25 ? 2.934 24.470 12.360 0.56 8.82 266 LYS B CA 1
ATOM 1552 C C . LYS B 1 25 ? 4.413 24.742 12.068 1.00 8.80 266 LYS B C 1
ATOM 1553 O O . LYS B 1 25 ? 5.039 23.962 11.358 1.00 9.55 266 LYS B O 1
ATOM 1564 N N . THR B 1 26 ? 4.959 25.814 12.626 1.00 8.98 267 THR B N 1
ATOM 1565 C CA . THR B 1 26 ? 6.377 26.158 12.437 1.00 9.39 267 THR B CA 1
ATOM 1566 C C . THR B 1 26 ? 7.261 25.083 13.050 1.00 8.00 267 THR B C 1
ATOM 1567 O O . THR B 1 26 ? 8.267 24.681 12.459 1.00 8.19 267 THR B O 1
ATOM 1571 N N . LEU B 1 27 ? 6.885 24.580 14.223 1.00 7.61 268 LEU B N 1
ATOM 1572 C CA . LEU B 1 27 ? 7.682 23.543 14.889 1.00 7.44 268 LEU B CA 1
ATOM 1573 C C . LEU B 1 27 ? 7.620 22.241 14.137 1.00 7.50 268 LEU B C 1
ATOM 1574 O O . LEU B 1 27 ? 8.641 21.533 14.069 1.00 7.87 268 LEU B O 1
ATOM 1579 N N . ILE B 1 28 ? 6.459 21.877 13.562 1.00 7.69 269 ILE B N 1
ATOM 1580 C CA A ILE B 1 28 ? 6.394 20.654 12.798 0.54 7.86 269 ILE B CA 1
ATOM 1581 C CA B ILE B 1 28 ? 6.358 20.688 12.725 0.46 7.96 269 ILE B CA 1
ATOM 1582 C C . ILE B 1 28 ? 7.340 20.781 11.585 1.00 7.61 269 ILE B C 1
ATOM 1583 O O . ILE B 1 28 ? 8.089 19.866 11.267 1.00 8.25 269 ILE B O 1
ATOM 1592 N N . THR B 1 29 ? 7.308 21.909 10.883 1.00 8.15 270 THR B N 1
ATOM 1593 C CA . THR B 1 29 ? 8.176 22.094 9.735 1.00 8.58 270 THR B CA 1
ATOM 1594 C C . THR B 1 29 ? 9.643 21.954 10.143 1.00 7.76 270 THR B C 1
ATOM 1595 O O . THR B 1 29 ? 10.436 21.323 9.469 1.00 8.51 270 THR B O 1
ATOM 1599 N N . PHE B 1 30 ? 9.999 22.599 11.249 1.00 7.76 271 PHE B N 1
ATOM 1600 C CA . PHE B 1 30 ? 11.380 22.563 11.767 1.00 7.49 271 PHE B CA 1
ATOM 1601 C C . PHE B 1 30 ? 11.830 21.143 12.133 1.00 7.08 271 PHE B C 1
ATOM 1602 O O . PHE B 1 30 ? 12.904 20.700 11.700 1.00 7.73 271 PHE B O 1
ATOM 1610 N N . VAL B 1 31 ? 11.007 20.420 12.909 1.00 7.08 272 VAL B N 1
ATOM 1611 C CA . VAL B 1 31 ? 11.460 19.097 13.325 1.00 7.07 272 VAL B CA 1
ATOM 1612 C C . VAL B 1 31 ? 11.578 18.187 12.099 1.00 7.19 272 VAL B C 1
ATOM 1613 O O . VAL B 1 31 ? 12.494 17.364 12.008 1.00 7.88 272 VAL B O 1
ATOM 1617 N N . ASN B 1 32 ? 10.660 18.319 11.128 1.00 7.20 273 ASN B N 1
ATOM 1618 C CA . ASN B 1 32 ? 10.686 17.483 9.924 1.00 7.47 273 ASN B CA 1
ATOM 1619 C C . ASN B 1 32 ? 11.844 17.835 8.994 1.00 7.54 273 ASN B C 1
ATOM 1620 O O . ASN B 1 32 ? 12.326 16.960 8.280 1.00 8.25 273 ASN B O 1
ATOM 1625 N N A LYS B 1 33 ? 12.246 19.108 8.973 0.26 7.86 274 LYS B N 1
ATOM 1626 N N B LYS B 1 33 ? 12.266 19.100 8.988 0.32 7.89 274 LYS B N 1
ATOM 1627 N N C LYS B 1 33 ? 12.290 19.075 8.933 0.42 8.27 274 LYS B N 1
ATOM 1628 C CA A LYS B 1 33 ? 13.438 19.561 8.250 0.26 8.09 274 LYS B CA 1
ATOM 1629 C CA B LYS B 1 33 ? 13.417 19.532 8.199 0.32 8.20 274 LYS B CA 1
ATOM 1630 C CA C LYS B 1 33 ? 13.425 19.348 8.072 0.42 8.57 274 LYS B CA 1
ATOM 1631 C C A LYS B 1 33 ? 14.585 18.579 8.484 0.26 8.16 274 LYS B C 1
ATOM 1632 C C B LYS B 1 33 ? 14.623 18.632 8.493 0.32 8.28 274 LYS B C 1
ATOM 1633 C C C LYS B 1 33 ? 14.554 18.382 8.446 0.42 7.73 274 LYS B C 1
ATOM 1634 O O A LYS B 1 33 ? 15.345 18.240 7.572 0.26 8.40 274 LYS B O 1
ATOM 1635 O O B LYS B 1 33 ? 15.481 18.423 7.631 0.32 8.12 274 LYS B O 1
ATOM 1636 O O C LYS B 1 33 ? 15.294 17.853 7.601 0.42 7.55 274 LYS B O 1
ATOM 1652 N N . HIS B 1 34 ? 14.721 18.172 9.745 1.00 7.79 275 HIS B N 1
ATOM 1653 C CA . HIS B 1 34 ? 15.778 17.285 10.225 1.00 7.99 275 HIS B CA 1
ATOM 1654 C C . HIS B 1 34 ? 15.350 15.828 10.166 1.00 7.66 275 HIS B C 1
ATOM 1655 O O . HIS B 1 34 ? 16.044 14.996 9.578 1.00 8.54 275 HIS B O 1
ATOM 1662 N N . LEU B 1 35 ? 14.197 15.504 10.780 1.00 7.08 276 LEU B N 1
ATOM 1663 C CA . LEU B 1 35 ? 13.801 14.101 10.893 1.00 7.22 276 LEU B CA 1
ATOM 1664 C C . LEU B 1 35 ? 13.485 13.474 9.539 1.00 7.86 276 LEU B C 1
ATOM 1665 O O . LEU B 1 35 ? 13.691 12.259 9.365 1.00 8.24 276 LEU B O 1
ATOM 1670 N N . ASN B 1 36 ? 13.044 14.274 8.567 1.00 8.01 277 ASN B N 1
ATOM 1671 C CA . ASN B 1 36 ? 12.778 13.715 7.232 1.00 8.10 277 ASN B CA 1
ATOM 1672 C C . ASN B 1 36 ? 14.074 13.170 6.611 1.00 8.58 277 ASN B C 1
ATOM 1673 O O . ASN B 1 36 ? 14.007 12.313 5.715 1.00 9.80 277 ASN B O 1
ATOM 1678 N N A LYS B 1 37 ? 15.241 13.677 7.037 0.50 8.13 278 LYS B N 1
ATOM 1679 N N B LYS B 1 37 ? 15.245 13.639 7.058 0.31 9.03 278 LYS B N 1
ATOM 1680 N N C LYS B 1 37 ? 15.242 13.642 7.047 0.19 8.97 278 LYS B N 1
ATOM 1681 C CA A LYS B 1 37 ? 16.502 13.185 6.520 0.50 8.58 278 LYS B CA 1
ATOM 1682 C CA B LYS B 1 37 ? 16.521 13.099 6.575 0.31 9.62 278 LYS B CA 1
ATOM 1683 C CA C LYS B 1 37 ? 16.503 13.102 6.536 0.19 9.42 278 LYS B CA 1
ATOM 1684 C C A LYS B 1 37 ? 16.737 11.718 6.934 0.50 8.76 278 LYS B C 1
ATOM 1685 C C B LYS B 1 37 ? 16.656 11.639 6.884 0.31 9.48 278 LYS B C 1
ATOM 1686 C C C LYS B 1 37 ? 16.673 11.643 6.893 0.19 9.43 278 LYS B C 1
ATOM 1687 O O A LYS B 1 37 ? 17.618 11.057 6.325 0.50 10.11 278 LYS B O 1
ATOM 1688 O O B LYS B 1 37 ? 17.348 10.903 6.167 0.31 10.79 278 LYS B O 1
ATOM 1689 O O C LYS B 1 37 ? 17.388 10.909 6.207 0.19 10.68 278 LYS B O 1
ATOM 1705 N N . LEU B 1 38 ? 16.034 11.237 7.983 1.00 9.44 279 LEU B N 1
ATOM 1706 C CA . LEU B 1 38 ? 16.070 9.862 8.434 1.00 9.77 279 LEU B CA 1
ATOM 1707 C C . LEU B 1 38 ? 14.816 9.092 8.007 1.00 10.06 279 LEU B C 1
ATOM 1708 O O . LEU B 1 38 ? 14.548 8.027 8.558 1.00 11.34 279 LEU B O 1
ATOM 1713 N N A ASN B 1 39 ? 14.060 9.619 7.041 0.63 9.94 280 ASN B N 1
ATOM 1714 N N B ASN B 1 39 ? 14.039 9.621 7.084 0.37 10.19 280 ASN B N 1
ATOM 1715 C CA A ASN B 1 39 ? 12.779 9.011 6.644 0.63 10.24 280 ASN B CA 1
ATOM 1716 C CA B ASN B 1 39 ? 12.859 8.898 6.682 0.37 10.12 280 ASN B CA 1
ATOM 1717 C C A ASN B 1 39 ? 11.820 8.837 7.817 0.63 9.44 280 ASN B C 1
ATOM 1718 C C B ASN B 1 39 ? 11.758 8.890 7.750 0.37 9.60 280 ASN B C 1
ATOM 1719 O O A ASN B 1 39 ? 11.151 7.779 7.968 0.63 10.51 280 ASN B O 1
ATOM 1720 O O B ASN B 1 39 ? 10.893 8.011 7.739 0.37 9.85 280 ASN B O 1
ATOM 1729 N N . LEU B 1 40 ? 11.764 9.887 8.634 1.00 9.08 281 LEU B N 1
ATOM 1730 C CA . LEU B 1 40 ? 10.794 9.986 9.715 1.00 8.91 281 LEU B CA 1
ATOM 1731 C C . LEU B 1 40 ? 9.959 11.239 9.485 1.00 9.28 281 LEU B C 1
ATOM 1732 O O . LEU B 1 40 ? 10.497 12.257 9.042 1.00 10.67 281 LEU B O 1
ATOM 1737 N N . GLU B 1 41 ? 8.673 11.189 9.834 1.00 9.16 282 GLU B N 1
ATOM 1738 C CA . GLU B 1 41 ? 7.744 12.301 9.638 1.00 8.71 282 GLU B CA 1
ATOM 1739 C C . GLU B 1 41 ? 6.896 12.488 10.859 1.00 8.41 282 GLU B C 1
ATOM 1740 O O . GLU B 1 41 ? 6.138 11.580 11.257 1.00 10.16 282 GLU B O 1
ATOM 1746 N N . VAL B 1 42 ? 6.928 13.687 11.391 1.00 7.88 283 VAL B N 1
ATOM 1747 C CA . VAL B 1 42 ? 6.069 14.086 12.493 1.00 7.83 283 VAL B CA 1
ATOM 1748 C C . VAL B 1 42 ? 4.831 14.775 11.939 1.00 7.79 283 VAL B C 1
ATOM 1749 O O . VAL B 1 42 ? 4.923 15.699 11.134 1.00 9.18 283 VAL B O 1
ATOM 1753 N N A THR B 1 43 ? 3.685 14.297 12.413 0.69 7.94 284 THR B N 1
ATOM 1754 N N B THR B 1 43 ? 3.664 14.443 12.490 0.31 7.28 284 THR B N 1
ATOM 1755 C CA A THR B 1 43 ? 2.413 14.901 12.068 0.69 8.60 284 THR B CA 1
ATOM 1756 C CA B THR B 1 43 ? 2.427 15.212 12.247 0.31 7.10 284 THR B CA 1
ATOM 1757 C C A THR B 1 43 ? 1.710 15.591 13.216 0.69 9.21 284 THR B C 1
ATOM 1758 C C B THR B 1 43 ? 1.705 15.547 13.550 0.31 7.16 284 THR B C 1
ATOM 1759 O O A THR B 1 43 ? 0.784 16.395 12.979 0.69 10.02 284 THR B O 1
ATOM 1760 O O B THR B 1 43 ? 0.851 16.434 13.565 0.31 8.48 284 THR B O 1
ATOM 1767 N N A GLU B 1 44 ? 2.068 15.270 14.459 0.69 9.03 285 GLU B N 1
ATOM 1768 N N B GLU B 1 44 ? 2.013 14.859 14.650 0.31 7.17 285 GLU B N 1
ATOM 1769 C CA A GLU B 1 44 ? 1.425 15.934 15.578 0.69 10.12 285 GLU B CA 1
ATOM 1770 C CA B GLU B 1 44 ? 1.294 15.174 15.878 0.31 6.89 285 GLU B CA 1
ATOM 1771 C C A GLU B 1 44 ? 2.420 15.897 16.703 0.69 10.36 285 GLU B C 1
ATOM 1772 C C B GLU B 1 44 ? 2.215 15.575 17.050 0.31 6.94 285 GLU B C 1
ATOM 1773 O O A GLU B 1 44 ? 3.383 15.168 16.789 0.69 13.01 285 GLU B O 1
ATOM 1774 O O B GLU B 1 44 ? 2.816 14.603 17.636 0.31 5.84 285 GLU B O 1
ATOM 1785 N N . LEU B 1 45 ? 2.320 16.920 17.421 1.00 9.74 286 LEU B N 1
ATOM 1786 C CA . LEU B 1 45 ? 3.221 17.252 18.522 1.00 10.04 286 LEU B CA 1
ATOM 1787 C C . LEU B 1 45 ? 2.665 16.803 19.864 1.00 10.24 286 LEU B C 1
ATOM 1788 O O . LEU B 1 45 ? 3.419 16.741 20.862 1.00 12.42 286 LEU B O 1
ATOM 1793 N N . GLU B 1 46 ? 1.383 16.455 19.926 1.00 10.67 287 GLU B N 1
ATOM 1794 C CA . GLU B 1 46 ? 0.746 16.038 21.173 1.00 12.04 287 GLU B CA 1
ATOM 1795 C C . GLU B 1 46 ? 1.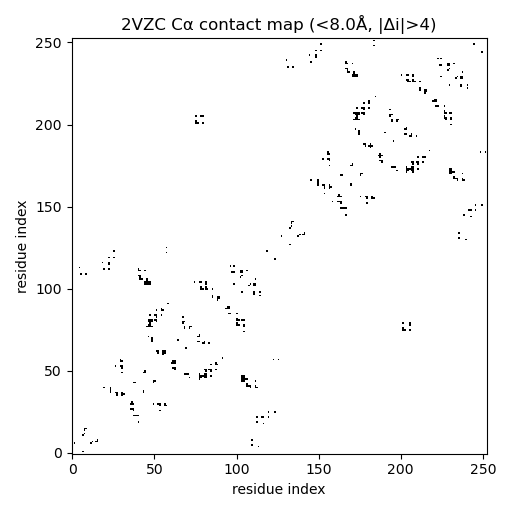319 14.746 21.732 1.00 11.81 287 GLU B C 1
ATOM 1796 O O . GLU B 1 46 ? 1.316 14.566 22.956 1.00 13.79 287 GLU B O 1
ATOM 1802 N N . THR B 1 47 ? 1.770 13.848 20.848 1.00 10.73 288 THR B N 1
ATOM 1803 C CA . THR B 1 47 ? 2.209 12.517 21.256 1.00 10.85 288 THR B CA 1
ATOM 1804 C C . THR B 1 47 ? 3.507 11.998 20.631 1.00 9.91 288 THR B C 1
ATOM 1805 O O . THR B 1 47 ? 4.130 11.117 21.222 1.00 10.29 288 THR B O 1
ATOM 1809 N N A GLN B 1 48 ? 3.916 12.510 19.475 0.30 9.89 289 GLN B N 1
ATOM 1810 N N B GLN B 1 48 ? 3.957 12.492 19.485 0.60 9.43 289 GLN B N 1
ATOM 1811 N N C GLN B 1 48 ? 3.922 12.531 19.486 0.10 9.71 289 GLN B N 1
ATOM 1812 C CA A GLN B 1 48 ? 4.989 11.856 18.735 0.30 9.78 289 GLN B CA 1
ATOM 1813 C CA B GLN B 1 48 ? 5.017 11.782 18.770 0.60 9.86 289 GLN B CA 1
ATOM 1814 C CA C GLN B 1 48 ? 4.993 11.910 18.703 0.10 9.45 289 GLN B CA 1
ATOM 1815 C C A GLN B 1 48 ? 6.370 11.985 19.380 0.30 9.87 289 GLN B C 1
ATOM 1816 C C B GLN B 1 48 ? 6.432 12.064 19.308 0.60 10.05 289 GLN B C 1
ATOM 1817 C C C GLN B 1 48 ? 6.422 12.162 19.224 0.10 9.57 289 GLN B C 1
ATOM 1818 O O A GLN B 1 48 ? 7.241 11.193 19.040 0.30 9.26 289 GLN B O 1
ATOM 1819 O O B GLN B 1 48 ? 7.394 11.520 18.777 0.60 10.20 289 GLN B O 1
ATOM 1820 O O C GLN B 1 48 ? 7.388 11.669 18.640 0.10 9.48 289 GLN B O 1
ATOM 1836 N N . PHE B 1 49 ? 6.545 12.944 20.295 1.00 9.25 290 PHE B N 1
ATOM 1837 C CA . PHE B 1 49 ? 7.813 13.144 21.014 1.00 9.13 290 PHE B CA 1
ATOM 1838 C C . PHE B 1 49 ? 7.826 12.493 22.392 1.00 8.87 290 PHE B C 1
ATOM 1839 O O . PHE B 1 49 ? 8.856 12.538 23.080 1.00 8.75 290 PHE B O 1
ATOM 1847 N N . ALA B 1 50 ? 6.717 11.891 22.830 1.00 9.17 291 ALA B N 1
ATOM 1848 C CA . ALA B 1 50 ? 6.590 11.479 24.220 1.00 9.35 291 ALA B CA 1
ATOM 1849 C C . ALA B 1 50 ? 7.540 10.340 24.603 1.00 9.56 291 ALA B C 1
ATOM 1850 O O . ALA B 1 50 ? 7.938 10.245 25.767 1.00 10.70 291 ALA B O 1
ATOM 1852 N N . ASP B 1 51 ? 7.915 9.481 23.660 1.00 9.22 292 ASP B N 1
ATOM 1853 C CA . ASP B 1 51 ? 8.738 8.318 24.004 1.00 9.81 292 ASP B CA 1
ATOM 1854 C C . ASP B 1 51 ? 10.237 8.644 23.974 1.00 9.59 292 ASP B C 1
ATOM 1855 O O . ASP B 1 51 ? 11.075 7.776 24.283 1.00 9.44 292 ASP B O 1
ATOM 1860 N N . GLY B 1 52 ? 10.570 9.889 23.672 1.00 8.62 293 GLY B N 1
ATOM 1861 C CA . GLY B 1 52 ? 11.942 10.385 23.687 1.00 8.87 293 GLY B CA 1
ATOM 1862 C C . GLY B 1 52 ? 12.813 10.027 22.504 1.00 8.65 293 GLY B C 1
ATOM 1863 O O . GLY B 1 52 ? 13.909 10.599 22.358 1.00 8.73 293 GLY B O 1
ATOM 1864 N N . VAL B 1 53 ? 12.361 9.124 21.622 1.00 8.65 294 VAL B N 1
ATOM 1865 C CA . VAL B 1 53 ? 13.214 8.648 20.543 1.00 8.93 294 VAL B CA 1
ATOM 1866 C C . VAL B 1 53 ? 13.525 9.751 19.550 1.00 8.34 294 VAL B C 1
ATOM 1867 O O . VAL B 1 53 ? 14.670 10.011 19.190 1.00 8.92 294 VAL B O 1
ATOM 1871 N N . TYR B 1 54 ? 12.491 10.418 19.031 1.00 8.63 295 TYR B N 1
ATOM 1872 C CA . TYR B 1 54 ? 12.699 11.496 18.080 1.00 8.70 295 TYR B CA 1
ATOM 1873 C C . TYR B 1 54 ? 13.476 12.666 18.686 1.00 7.91 295 TYR B C 1
ATOM 1874 O O . TYR B 1 54 ? 14.229 13.320 17.978 1.00 8.23 295 TYR B O 1
ATOM 1883 N N A LEU B 1 55 ? 13.312 12.995 19.969 0.55 7.53 296 LEU B N 1
ATOM 1884 N N B LEU B 1 55 ? 13.313 12.891 19.974 0.45 8.46 296 LEU B N 1
ATOM 1885 C CA A LEU B 1 55 ? 14.134 14.075 20.566 0.55 7.95 296 LEU B CA 1
ATOM 1886 C CA B LEU B 1 55 ? 13.978 13.990 20.623 0.45 8.78 296 LEU B CA 1
ATOM 1887 C C A LEU B 1 55 ? 15.592 13.702 20.502 0.55 7.71 296 LEU B C 1
ATOM 1888 C C B LEU B 1 55 ? 15.504 13.734 20.689 0.45 9.07 296 LEU B C 1
ATOM 1889 O O A LEU B 1 55 ? 16.427 14.527 20.155 0.55 7.68 296 LEU B O 1
ATOM 1890 O O B LEU B 1 55 ? 16.297 14.660 20.519 0.45 8.08 296 LEU B O 1
ATOM 1899 N N . VAL B 1 56 ? 15.910 12.485 20.941 1.00 8.38 297 VAL B N 1
ATOM 1900 C CA . VAL B 1 56 ? 17.314 12.092 20.920 1.00 9.25 297 VAL B CA 1
ATOM 1901 C C . VAL B 1 56 ? 17.857 12.195 19.501 1.00 8.93 297 VAL B C 1
ATOM 1902 O O . VAL B 1 56 ? 18.953 12.734 19.270 1.00 9.96 297 VAL B O 1
ATOM 1906 N N . LEU B 1 57 ? 17.144 11.627 18.528 1.00 8.90 298 LEU B N 1
ATOM 1907 C CA . LEU B 1 57 ? 17.614 11.694 17.140 1.00 8.85 298 LEU B CA 1
ATOM 1908 C C . LEU B 1 57 ? 17.744 13.115 16.650 1.00 8.11 298 LEU B C 1
ATOM 1909 O O . LEU B 1 57 ? 18.720 13.483 15.970 1.00 9.28 298 LEU B O 1
ATOM 1914 N N . LEU B 1 58 ? 16.747 13.936 16.965 1.00 7.77 299 LEU B N 1
ATOM 1915 C CA . LEU B 1 58 ? 16.779 15.332 16.575 1.00 7.90 299 LEU B CA 1
ATOM 1916 C C . LEU B 1 58 ? 17.991 16.041 17.128 1.00 7.60 299 LEU B C 1
ATOM 1917 O O . LEU B 1 58 ? 18.641 16.829 16.433 1.00 8.70 299 LEU B O 1
ATOM 1922 N N . MET B 1 59 ? 18.323 15.771 18.379 1.00 8.26 300 MET B N 1
ATOM 1923 C CA . MET B 1 59 ? 19.495 16.442 18.991 1.00 9.05 300 MET B CA 1
ATOM 1924 C C . MET B 1 59 ? 20.769 16.091 18.227 1.00 10.02 300 MET B C 1
ATOM 1925 O O . MET B 1 59 ? 21.676 16.935 18.091 1.00 11.25 300 MET B O 1
ATOM 1930 N N . GLY B 1 60 ? 20.896 14.862 17.736 1.00 10.53 301 GLY B N 1
ATOM 1931 C CA . GLY B 1 60 ? 22.044 14.498 16.856 1.00 10.73 301 GLY B CA 1
ATOM 1932 C C . GLY B 1 60 ? 22.079 15.245 15.548 1.00 10.98 301 GLY B C 1
ATOM 1933 O O . GLY B 1 60 ? 23.105 15.735 15.113 1.00 13.50 301 GLY B O 1
ATOM 1934 N N A LEU B 1 61 ? 20.912 15.356 14.920 0.14 10.39 302 LEU B N 1
ATOM 1935 N N B LEU B 1 61 ? 20.914 15.284 14.900 0.40 9.78 302 LEU B N 1
ATOM 1936 N N C LEU B 1 61 ? 20.917 15.319 14.891 0.46 10.28 302 LEU B N 1
ATOM 1937 C CA A LEU B 1 61 ? 20.787 16.026 13.630 0.14 10.49 302 LEU B CA 1
ATOM 1938 C CA B LEU B 1 61 ? 20.727 15.986 13.640 0.40 10.51 302 LEU B CA 1
ATOM 1939 C CA C LEU B 1 61 ? 20.777 16.058 13.637 0.46 11.52 302 LEU B CA 1
ATOM 1940 C C A LEU B 1 61 ? 20.966 17.541 13.735 0.14 10.54 302 LEU B C 1
ATOM 1941 C C B LEU B 1 61 ? 21.020 17.488 13.754 0.40 10.48 302 LEU B C 1
ATOM 1942 C C C LEU B 1 61 ? 21.214 17.483 13.858 0.46 11.39 302 LEU B C 1
ATOM 1943 O O A LEU B 1 61 ? 21.288 18.203 12.732 0.14 10.20 302 LEU B O 1
ATOM 1944 O O B LEU B 1 61 ? 21.497 18.079 12.765 0.40 10.38 302 LEU B O 1
ATOM 1945 O O C LEU B 1 61 ? 22.006 18.012 13.108 0.46 12.71 302 LEU B O 1
ATOM 1958 N N . LEU B 1 62 ? 20.743 18.092 14.933 1.00 9.96 303 LEU B N 1
ATOM 1959 C CA . LEU B 1 62 ? 20.936 19.521 15.144 1.00 10.24 303 LEU B CA 1
ATOM 1960 C C . LEU B 1 62 ? 22.387 19.870 15.499 1.00 11.32 303 LEU B C 1
ATOM 1961 O O . LEU B 1 62 ? 22.866 20.938 15.144 1.00 12.93 303 LEU B O 1
ATOM 1966 N N . GLU B 1 63 ? 23.065 18.982 16.224 1.00 11.14 304 GLU B N 1
ATOM 1967 C CA . GLU B 1 63 ? 24.452 19.206 16.633 1.00 12.61 304 GLU B CA 1
ATOM 1968 C C . GLU B 1 63 ? 25.473 18.637 15.678 1.00 13.96 304 GLU B C 1
ATOM 1969 O O . GLU B 1 63 ? 26.635 18.954 15.806 1.00 18.02 304 GLU B O 1
ATOM 1975 N N A GLY B 1 64 ? 25.071 17.846 14.700 0.55 12.58 305 GLY B N 1
ATOM 1976 N N B GLY B 1 64 ? 25.086 17.797 14.735 0.45 14.34 305 GLY B N 1
ATOM 1977 C CA A GLY B 1 64 ? 25.968 17.355 13.660 0.55 12.90 305 GLY B CA 1
ATOM 1978 C CA B GLY B 1 64 ? 26.038 17.274 13.760 0.45 14.61 305 GLY B CA 1
ATOM 1979 C C A GLY B 1 64 ? 26.704 16.075 14.018 0.55 12.27 305 GLY B C 1
ATOM 1980 C C B GLY B 1 64 ? 26.547 15.882 14.066 0.45 14.82 305 GLY B C 1
ATOM 1981 O O A GLY B 1 64 ? 27.612 15.644 13.268 0.55 12.85 305 GLY B O 1
ATOM 1982 O O B GLY B 1 64 ? 27.778 15.634 14.047 0.45 15.79 305 GLY B O 1
ATOM 1983 N N A TYR B 1 65 ? 26.305 15.444 15.119 0.55 11.63 306 TYR B N 1
ATOM 1984 N N B TYR B 1 65 ? 25.602 14.972 14.311 0.45 14.69 306 TYR B N 1
ATOM 1985 C CA A TYR B 1 65 ? 26.973 14.274 15.655 0.55 10.93 306 TYR B CA 1
ATOM 1986 C CA B TYR B 1 65 ? 25.931 13.565 14.439 0.45 14.11 306 TYR B CA 1
ATOM 1987 C C A TYR B 1 65 ? 25.887 13.442 16.315 0.55 9.48 306 TYR B C 1
ATOM 1988 C C B TYR B 1 65 ? 24.745 12.646 14.656 0.45 12.55 306 TYR B C 1
ATOM 1989 O O A TYR B 1 65 ? 25.174 13.952 17.157 0.55 11.16 306 TYR B O 1
ATOM 1990 O O B TYR B 1 65 ? 23.607 13.080 14.803 0.45 13.36 306 TYR B O 1
ATOM 2007 N N A PHE B 1 66 ? 25.766 12.172 15.972 0.55 9.34 307 PHE B N 1
ATOM 2008 N N B PHE B 1 66 ? 25.015 11.357 14.648 0.45 11.67 307 PHE B N 1
ATOM 2009 C CA A PHE B 1 66 ? 24.817 11.300 16.651 0.55 9.75 307 PHE B CA 1
ATOM 2010 C CA B PHE B 1 66 ? 23.964 10.398 14.880 0.45 11.32 307 PHE B CA 1
ATOM 2011 C C A PHE B 1 66 ? 25.413 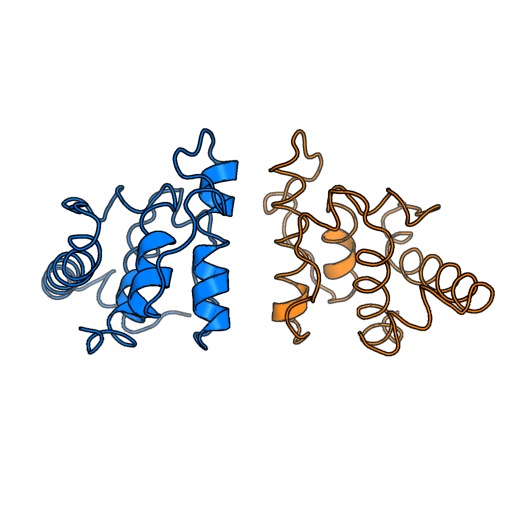10.552 17.799 0.55 10.23 307 PHE B C 1
ATOM 2012 C C B PHE B 1 66 ? 24.149 9.841 16.280 0.45 11.05 307 PHE B C 1
ATOM 2013 O O A PHE B 1 66 ? 26.589 10.250 17.800 0.55 12.92 307 PHE B O 1
ATOM 2014 O O B PHE B 1 66 ? 25.217 9.297 16.597 0.45 12.22 307 PHE B O 1
ATOM 2029 N N A VAL B 1 67 ? 24.588 10.249 18.798 0.55 10.42 308 VAL B N 1
ATOM 2030 N N B VAL B 1 67 ? 23.111 9.933 17.110 0.45 9.95 308 VAL B N 1
ATOM 2031 C CA A VAL B 1 67 ? 24.981 9.308 19.838 0.55 12.33 308 VAL B CA 1
ATOM 2032 C CA B VAL B 1 67 ? 23.210 9.350 18.438 0.45 11.11 308 VAL B CA 1
ATOM 2033 C C A VAL B 1 67 ? 24.814 7.889 19.229 0.55 13.77 308 VAL B C 1
ATOM 2034 C C B VAL B 1 67 ? 23.337 7.854 18.333 0.45 10.93 308 VAL B C 1
ATOM 2035 O O A VAL B 1 67 ? 24.121 7.699 18.253 0.55 15.57 308 VAL B O 1
ATOM 2036 O O B VAL B 1 67 ? 22.513 7.217 17.692 0.45 12.28 308 VAL B O 1
ATOM 2043 N N A PRO B 1 68 ? 25.454 6.872 19.807 0.55 14.81 309 PRO B N 1
ATOM 2044 N N B PRO B 1 68 ? 24.412 7.294 18.917 0.45 12.26 309 PRO B N 1
ATOM 2045 C CA A PRO B 1 68 ? 25.226 5.459 19.349 0.55 16.45 309 PRO B CA 1
ATOM 2046 C CA B PRO B 1 68 ? 24.592 5.876 18.881 0.45 13.15 309 PRO B CA 1
ATOM 2047 C C A PRO B 1 68 ? 23.774 4.904 19.663 0.55 17.74 309 PRO B C 1
ATOM 2048 C C B PRO B 1 68 ? 23.430 5.151 19.444 0.45 15.22 309 PRO B C 1
ATOM 2049 O O A PRO B 1 68 ? 23.290 5.223 20.751 0.55 17.10 309 PRO B O 1
ATOM 2050 O O B PRO B 1 68 ? 22.848 5.506 20.457 0.45 13.96 309 PRO B O 1
ATOM 2057 N N . LEU B 1 69 ? 23.104 4.084 18.788 1.00 18.50 310 LEU B N 1
ATOM 2058 C CA . LEU B 1 69 ? 21.828 3.414 19.108 1.00 20.61 310 LEU B CA 1
ATOM 2059 C C . LEU B 1 69 ? 21.923 2.657 20.431 1.00 21.65 310 LEU B C 1
ATOM 2060 O O . LEU B 1 69 ? 20.936 2.534 21.162 1.00 23.83 310 LEU B O 1
ATOM 2065 N N . HIS B 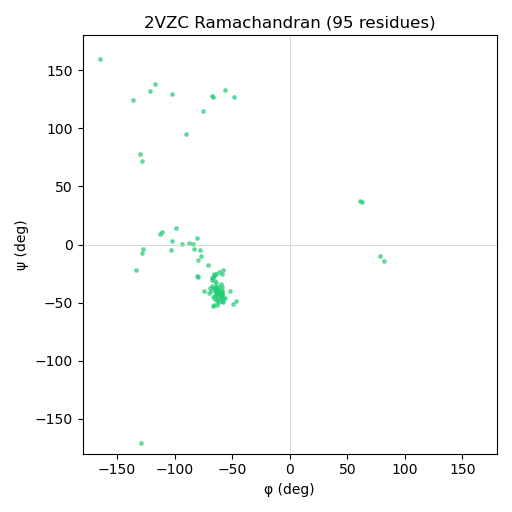1 70 ? 23.120 2.229 20.810 1.00 21.48 311 HIS B N 1
ATOM 2066 C CA . HIS B 1 70 ? 23.287 1.561 22.107 1.00 19.82 311 HIS B CA 1
ATOM 2067 C C . HIS B 1 70 ? 23.179 2.481 23.335 1.00 18.59 311 HIS B C 1
ATOM 2068 O O . HIS B 1 70 ? 23.086 1.999 24.469 1.00 20.95 311 HIS B O 1
ATOM 2075 N N A SER B 1 71 ? 23.132 3.792 23.141 0.66 16.93 312 SER B N 1
ATOM 2076 N N B SER B 1 71 ? 23.211 3.792 23.093 0.20 17.67 312 SER B N 1
ATOM 2077 N N C SER B 1 71 ? 23.181 3.784 23.074 0.14 17.59 312 SER B N 1
ATOM 2078 C CA A SER B 1 71 ? 23.153 4.711 24.268 0.66 15.21 312 SER B CA 1
ATOM 2079 C CA B SER B 1 71 ? 23.179 4.792 24.154 0.20 16.20 312 SER B CA 1
ATOM 2080 C CA C SER B 1 71 ? 23.173 4.803 24.103 0.14 16.15 312 SER B CA 1
ATOM 2081 C C A SER B 1 71 ? 21.760 5.195 24.650 0.66 13.13 312 SER B C 1
ATOM 2082 C C B SER B 1 71 ? 21.777 5.029 24.717 0.20 14.90 312 SER B C 1
ATOM 2083 C C C SER B 1 71 ? 21.785 5.041 24.700 0.14 14.92 312 SER B C 1
ATOM 2084 O O A SER B 1 71 ? 21.633 6.084 25.487 0.66 13.21 312 SER B O 1
ATOM 2085 O O B SER B 1 71 ? 21.661 5.498 25.834 0.20 15.46 312 SER B O 1
ATOM 2086 O O C SER B 1 71 ? 21.685 5.515 25.820 0.14 15.26 312 SER B O 1
ATOM 2093 N N . PHE B 1 72 ? 20.729 4.710 23.955 1.00 13.47 313 PHE B N 1
ATOM 2094 C CA . PHE B 1 72 ? 19.348 5.007 24.363 1.00 12.51 313 PHE B CA 1
ATOM 2095 C C . PHE B 1 72 ? 18.426 3.879 23.967 1.00 13.08 313 PHE B C 1
ATOM 2096 O O . PHE B 1 72 ? 18.903 2.875 23.427 1.00 15.04 313 PHE B O 1
ATOM 2104 N N . PHE B 1 73 ? 17.127 4.037 24.241 1.00 12.19 314 PHE B N 1
ATOM 2105 C CA . PHE B 1 73 ? 16.166 2.998 23.973 1.00 13.18 314 PHE B CA 1
ATOM 2106 C C . PHE B 1 73 ? 15.438 3.337 22.679 1.00 13.25 314 PHE B C 1
ATOM 2107 O O . PHE B 1 73 ? 14.550 4.183 22.650 1.00 13.46 314 PHE B O 1
ATOM 2115 N N A LEU B 1 74 ? 15.924 2.754 21.584 0.45 14.31 315 LEU B N 1
ATOM 2116 N N B LEU B 1 74 ? 15.709 2.592 21.604 0.55 14.87 315 LEU B N 1
ATOM 2117 C CA A LEU B 1 74 ? 15.395 3.067 20.271 0.45 14.12 315 LEU B CA 1
ATOM 2118 C CA B LEU B 1 74 ? 15.001 2.828 20.323 0.55 14.95 315 LEU B CA 1
ATOM 2119 C C A LEU B 1 74 ? 13.939 2.645 20.190 0.45 13.86 315 LEU B C 1
ATOM 2120 C C B LEU B 1 74 ? 13.540 2.373 20.323 0.55 15.06 315 LEU B C 1
ATOM 2121 O O A LEU B 1 74 ? 13.165 3.238 19.437 0.45 14.01 315 LEU B O 1
ATOM 2122 O O B LEU B 1 74 ? 12.702 2.943 19.606 0.55 15.52 315 LEU B O 1
ATOM 2131 N N A THR B 1 75 ? 13.580 1.629 20.981 0.45 13.77 316 THR B N 1
ATOM 2132 N N B THR B 1 75 ? 13.247 1.330 21.095 0.55 14.80 316 THR B N 1
ATOM 2133 C CA A THR B 1 75 ? 12.219 1.100 21.071 0.45 13.82 316 THR B CA 1
ATOM 2134 C CA B THR B 1 75 ? 11.885 0.829 21.215 0.55 15.11 316 THR B CA 1
ATOM 2135 C C A THR B 1 75 ? 11.846 0.877 22.570 0.45 13.34 316 THR B C 1
ATOM 2136 C C B THR B 1 75 ? 11.545 0.776 22.686 0.55 14.10 316 THR B C 1
ATOM 2137 O O A THR B 1 75 ? 11.967 -0.246 23.070 0.45 13.93 316 THR B O 1
ATOM 2138 O O B THR B 1 75 ? 11.356 -0.289 23.266 0.55 14.38 316 THR B O 1
ATOM 2145 N N . PRO B 1 76 ? 11.446 1.951 23.306 1.00 12.72 317 PRO B N 1
ATOM 2146 C CA . PRO B 1 76 ? 11.255 1.908 24.755 1.00 13.17 317 PRO B CA 1
ATOM 2147 C C . PRO B 1 76 ? 9.996 1.144 25.117 1.00 14.25 317 PRO B C 1
ATOM 2148 O O . PRO B 1 76 ? 8.990 1.274 24.432 1.00 16.21 317 PRO B O 1
ATOM 2152 N N A ASP B 1 77 ? 10.049 0.351 26.186 0.88 15.08 318 ASP B N 1
ATOM 2153 N N B ASP B 1 77 ? 10.051 0.286 26.126 0.12 13.87 318 ASP B N 1
ATOM 2154 C CA A ASP B 1 77 ? 8.914 -0.521 26.509 0.88 15.94 318 ASP B CA 1
ATOM 2155 C CA B ASP B 1 77 ? 8.867 -0.500 26.471 0.12 13.53 318 ASP B CA 1
ATOM 2156 C C A ASP B 1 77 ? 8.292 -0.232 27.842 0.88 14.63 318 ASP B C 1
ATOM 2157 C C B ASP B 1 77 ? 8.514 -0.344 27.938 0.12 13.12 318 ASP B C 1
ATOM 2158 O O A ASP B 1 77 ? 7.449 -0.997 28.323 0.88 15.98 318 ASP B O 1
ATOM 2159 O O B ASP B 1 77 ? 8.134 -1.315 28.602 0.12 13.17 318 ASP B O 1
ATOM 2168 N N . SER B 1 78 ? 8.678 0.883 28.437 1.00 12.37 319 SER B N 1
ATOM 2169 C CA . SER B 1 78 ? 8.163 1.267 29.736 1.00 11.99 319 SER B CA 1
ATOM 2170 C C . SER B 1 78 ? 8.208 2.761 29.872 1.00 10.37 319 SER B C 1
ATOM 2171 O O . SER B 1 78 ? 8.989 3.452 29.199 1.00 10.18 319 SER B O 1
ATOM 2174 N N . PHE B 1 79 ? 7.455 3.252 30.834 1.00 10.68 320 PHE B N 1
ATOM 2175 C CA . PHE B 1 79 ? 7.529 4.617 31.305 1.00 9.85 320 PHE B CA 1
ATOM 2176 C C . PHE B 1 79 ? 8.989 4.979 31.578 1.00 9.03 320 PHE B C 1
ATOM 2177 O O . PHE B 1 79 ? 9.469 5.990 31.104 1.00 8.83 320 PHE B O 1
ATOM 2185 N N . GLU B 1 80 ? 9.678 4.147 32.344 1.00 8.66 321 GLU B N 1
ATOM 2186 C CA . GLU B 1 80 ? 11.050 4.469 32.742 1.00 7.84 321 GLU B CA 1
ATOM 2187 C C . GLU B 1 80 ? 11.987 4.609 31.558 1.00 8.07 321 GLU B C 1
ATOM 2188 O O . GLU B 1 80 ? 12.864 5.484 31.556 1.00 8.13 321 GLU B O 1
ATOM 2194 N N . GLN B 1 81 ? 11.876 3.721 30.579 1.00 8.34 322 GLN B N 1
ATOM 2195 C CA . GLN B 1 81 ? 12.746 3.829 29.406 1.00 8.18 322 GLN B CA 1
ATOM 2196 C C . GLN B 1 81 ? 12.465 5.131 28.633 1.00 8.13 322 GLN B C 1
ATOM 2197 O O . GLN B 1 81 ? 13.393 5.757 28.121 1.00 8.52 322 GLN B O 1
ATOM 2203 N N A LYS B 1 82 ? 11.184 5.439 28.459 0.58 7.91 323 LYS B N 1
ATOM 2204 N N B LYS B 1 82 ? 11.214 5.627 28.625 0.42 7.65 323 LYS B N 1
ATOM 2205 C CA A LYS B 1 82 ? 10.826 6.694 27.826 0.58 7.97 323 LYS B CA 1
ATOM 2206 C CA B LYS B 1 82 ? 10.915 6.904 27.926 0.42 7.39 323 LYS B CA 1
ATOM 2207 C C A LYS B 1 82 ? 11.429 7.822 28.614 0.58 7.03 323 LYS B C 1
ATOM 2208 C C B LYS B 1 82 ? 11.398 8.160 28.711 0.42 6.87 323 LYS B C 1
ATOM 2209 O O A LYS B 1 82 ? 11.981 8.742 28.029 0.58 7.23 323 LYS B O 1
ATOM 2210 O O B LYS B 1 82 ? 11.924 9.102 28.113 0.42 6.87 323 LYS B O 1
ATOM 2221 N N A VAL B 1 83 ? 11.301 7.757 29.941 0.58 6.60 324 VAL B N 1
ATOM 2222 N N B VAL B 1 83 ? 11.231 8.178 30.036 0.42 6.24 324 VAL B N 1
ATOM 2223 C CA A VAL B 1 83 ? 11.825 8.830 30.773 0.58 6.52 324 VAL B CA 1
ATOM 2224 C CA B VAL B 1 83 ? 11.779 9.288 30.835 0.42 6.22 324 VAL B CA 1
ATOM 2225 C C A VAL B 1 83 ? 13.341 8.910 30.599 0.58 6.15 324 VAL B C 1
ATOM 2226 C C B VAL B 1 83 ? 13.298 9.376 30.671 0.42 6.02 324 VAL B C 1
ATOM 2227 O O A VAL B 1 83 ? 13.885 10.006 30.471 0.58 6.29 324 VAL B O 1
ATOM 2228 O O B VAL B 1 83 ? 13.859 10.477 30.545 0.42 6.53 324 VAL B O 1
ATOM 2235 N N A LEU B 1 84 ? 14.009 7.761 30.565 0.58 6.40 325 LEU B N 1
ATOM 2236 N N B LEU B 1 84 ? 13.932 8.210 30.676 0.42 5.81 325 LEU B N 1
ATOM 2237 C CA A LEU B 1 84 ? 15.463 7.790 30.354 0.58 7.02 325 LEU B CA 1
ATOM 2238 C CA B LEU B 1 84 ? 15.380 8.144 30.446 0.42 6.81 325 LEU B CA 1
ATOM 2239 C C A LEU B 1 84 ? 15.812 8.450 29.025 0.58 7.11 325 LEU B C 1
ATOM 2240 C C B LEU B 1 84 ? 15.735 8.666 29.053 0.42 6.65 325 LEU B C 1
ATOM 2241 O O A LEU B 1 84 ? 16.805 9.185 28.918 0.58 7.30 325 LEU B O 1
ATOM 2242 O O B LEU B 1 84 ? 16.686 9.493 28.941 0.42 6.89 325 LEU B O 1
ATOM 2251 N N . ASN B 1 85 ? 15.045 8.213 27.980 1.00 7.44 326 ASN B N 1
ATOM 2252 C CA . ASN B 1 85 ? 15.337 8.814 26.676 1.00 7.44 326 ASN B CA 1
ATOM 2253 C C . ASN B 1 85 ? 15.191 10.338 26.730 1.00 6.98 326 ASN B C 1
ATOM 2254 O O . ASN B 1 85 ? 16.035 11.051 26.212 1.00 7.35 326 ASN B O 1
ATOM 2259 N N . VAL B 1 86 ? 14.089 10.836 27.282 1.00 7.23 327 VAL B N 1
ATOM 2260 C CA . VAL B 1 86 ? 13.895 12.269 27.315 1.00 7.26 327 VAL B CA 1
ATOM 2261 C C . VAL B 1 86 ? 14.971 12.942 28.168 1.00 7.35 327 VAL B C 1
ATOM 2262 O O . VAL B 1 86 ? 15.503 13.991 27.805 1.00 7.86 327 VAL B O 1
ATOM 2266 N N A SER B 1 87 ? 15.328 12.337 29.294 0.49 7.35 328 SER B N 1
ATOM 2267 N N B SER B 1 87 ? 15.317 12.309 29.286 0.51 7.35 328 SER B N 1
ATOM 2268 C CA A SER B 1 87 ? 16.412 12.869 30.124 0.49 7.99 328 SER B CA 1
ATOM 2269 C CA B SER B 1 87 ? 16.376 12.804 30.165 0.51 7.99 328 SER B CA 1
ATOM 2270 C C A SER B 1 87 ? 17.686 12.977 29.331 0.49 7.71 328 SER B C 1
ATOM 2271 C C B SER B 1 87 ? 17.680 12.927 29.394 0.51 7.69 328 SER B C 1
ATOM 2272 O O A SER B 1 87 ? 18.434 13.960 29.443 0.49 8.02 328 SER B O 1
ATOM 2273 O O B SER B 1 87 ? 18.433 13.886 29.576 0.51 8.42 328 SER B O 1
ATOM 2278 N N . PHE B 1 88 ? 17.984 11.944 28.568 1.00 8.05 329 PHE B N 1
ATOM 2279 C CA . PHE B 1 88 ? 19.196 11.957 27.765 1.00 7.95 329 PHE B CA 1
ATOM 2280 C C . PHE B 1 88 ? 19.130 13.076 26.734 1.00 8.02 329 PHE B C 1
ATOM 2281 O O . PHE B 1 88 ? 20.121 13.805 26.527 1.00 8.37 329 PHE B O 1
ATOM 2289 N N . ALA B 1 89 ? 17.980 13.276 26.069 1.00 7.53 330 ALA B N 1
ATOM 2290 C CA . ALA B 1 89 ? 17.863 14.405 25.156 1.00 7.56 330 ALA B CA 1
ATOM 2291 C C . ALA B 1 89 ? 18.093 15.726 25.867 1.00 7.30 330 ALA B C 1
ATOM 2292 O O . ALA B 1 89 ? 18.740 16.610 25.320 1.00 7.61 330 ALA B O 1
ATOM 2294 N N . PHE B 1 90 ? 17.572 15.847 27.066 1.00 7.70 331 PHE B N 1
ATOM 2295 C CA . PHE B 1 90 ? 17.773 17.083 27.814 1.00 7.60 331 PHE B CA 1
ATOM 2296 C C . PHE B 1 90 ? 19.267 17.277 28.161 1.00 8.33 331 PHE B C 1
ATOM 2297 O O . PHE B 1 90 ? 19.760 18.388 28.162 1.00 9.35 331 PHE B O 1
ATOM 2305 N N A GLU B 1 91 ? 19.945 16.193 28.465 0.56 8.04 332 GLU B N 1
ATOM 2306 N N B GLU B 1 91 ? 19.957 16.183 28.463 0.44 7.98 332 GLU B N 1
ATOM 2307 C CA A GLU B 1 91 ? 21.378 16.252 28.701 0.56 8.62 332 GLU B CA 1
ATOM 2308 C CA B GLU B 1 91 ? 21.416 16.219 28.676 0.44 8.43 332 GLU B CA 1
ATOM 2309 C C A GLU B 1 91 ? 22.078 16.750 27.449 0.56 8.69 332 GLU B C 1
ATOM 2310 C C B GLU B 1 91 ? 22.095 16.747 27.438 0.44 8.58 332 GLU B C 1
ATOM 2311 O O A GLU B 1 91 ? 22.967 17.607 27.552 0.56 9.62 332 GLU B O 1
ATOM 2312 O O B GLU B 1 91 ? 22.983 17.601 27.534 0.44 9.42 332 GLU B O 1
ATOM 2323 N N . LEU B 1 92 ? 21.722 16.225 26.275 1.00 8.23 333 LEU B N 1
ATOM 2324 C CA . LEU B 1 92 ? 22.342 16.673 25.024 1.00 8.30 333 LEU B CA 1
ATOM 2325 C C . LEU B 1 92 ? 22.114 18.160 24.795 1.00 8.45 333 LEU B C 1
ATOM 2326 O O . LEU B 1 92 ? 22.975 18.884 24.307 1.00 9.13 333 LEU B O 1
ATOM 2331 N N . MET B 1 93 ? 20.905 18.626 25.134 1.00 8.22 334 MET B N 1
ATOM 2332 C CA . MET B 1 93 ? 20.616 20.049 25.036 1.00 8.39 334 MET B CA 1
ATOM 2333 C C . MET B 1 93 ? 21.561 20.875 25.906 1.00 8.92 334 MET B C 1
ATOM 2334 O O . MET B 1 93 ? 22.131 21.871 25.449 1.00 9.82 334 MET B O 1
ATOM 2339 N N . GLN B 1 94 ? 21.707 20.468 27.150 1.00 8.95 335 GLN B N 1
ATOM 2340 C CA . GLN B 1 94 ? 22.621 21.175 28.084 1.00 9.91 335 GLN B CA 1
ATOM 2341 C C . GLN B 1 94 ? 24.054 21.064 27.634 1.00 10.20 335 GLN B C 1
ATOM 2342 O O . GLN B 1 94 ? 24.832 22.034 27.758 1.00 12.08 335 GLN B O 1
ATOM 2348 N N . ASP B 1 95 ? 24.453 19.915 27.100 1.00 10.27 336 ASP B N 1
ATOM 2349 C CA . ASP B 1 95 ? 25.836 19.757 26.636 1.00 10.93 336 ASP B CA 1
ATOM 2350 C C . ASP B 1 95 ? 26.185 20.792 25.570 1.00 12.18 336 ASP B C 1
ATOM 2351 O O . ASP B 1 95 ? 27.313 21.268 25.463 1.00 15.08 336 ASP B O 1
ATOM 2356 N N . GLY B 1 96 ? 25.196 21.094 24.719 1.00 11.18 337 GLY B N 1
ATOM 2357 C CA . GLY B 1 96 ? 25.346 22.081 23.678 1.00 12.89 337 GLY B CA 1
ATOM 2358 C C . GLY B 1 96 ? 25.266 23.507 24.149 1.00 12.99 337 GLY B C 1
ATOM 2359 O O . GLY B 1 96 ? 25.542 24.427 23.370 1.00 14.68 337 GLY B O 1
ATOM 2360 N N . GLY B 1 97 ? 24.875 23.738 25.386 1.00 12.74 338 GLY B N 1
ATOM 2361 C CA . GLY B 1 97 ? 24.845 25.075 25.952 1.00 13.57 338 GLY B CA 1
ATOM 2362 C C . GLY B 1 97 ? 23.499 25.619 26.382 1.00 13.02 338 GLY B C 1
ATOM 2363 O O . GLY B 1 97 ? 23.396 26.708 26.927 1.00 15.17 338 GLY B O 1
ATOM 2364 N N A LEU B 1 98 ? 22.411 24.906 26.081 0.87 12.22 339 LEU B N 1
ATOM 2365 N N B LEU B 1 98 ? 22.450 24.835 26.151 0.13 12.93 339 LEU B N 1
ATOM 2366 C CA A LEU B 1 98 ? 21.105 25.349 26.562 0.87 12.67 339 LEU B CA 1
ATOM 2367 C CA B LEU B 1 98 ? 21.105 25.220 26.556 0.13 12.77 339 LEU B CA 1
ATOM 2368 C C A LEU B 1 98 ? 20.994 25.224 28.067 0.87 12.42 339 LEU B C 1
ATOM 2369 C C B LEU B 1 98 ? 20.982 25.190 28.083 0.13 13.15 339 LEU B C 1
ATOM 2370 O O A LEU B 1 98 ? 21.548 24.321 28.674 0.87 13.01 339 LEU B O 1
ATOM 2371 O O B LEU B 1 98 ? 21.563 24.328 28.737 0.13 13.29 339 LEU B O 1
ATOM 2380 N N . GLU B 1 99 ? 20.237 26.140 28.646 1.00 13.73 340 GLU B N 1
ATOM 2381 C CA . GLU B 1 99 ? 19.848 26.084 30.031 1.00 14.65 340 GLU B CA 1
ATOM 2382 C C . GLU B 1 99 ? 19.057 24.786 30.268 1.00 13.28 340 GLU B C 1
ATOM 2383 O O . GLU B 1 99 ? 18.383 24.263 29.376 1.00 13.49 340 GLU B O 1
ATOM 2389 N N . LYS B 1 100 ? 19.153 24.249 31.474 1.00 13.65 341 LYS B N 1
ATOM 2390 C CA . LYS B 1 100 ? 18.329 23.123 31.865 1.00 12.47 341 LYS B CA 1
ATOM 2391 C C . LYS B 1 100 ? 16.867 23.416 31.507 1.00 11.70 341 LYS B C 1
ATOM 2392 O O . LYS B 1 100 ? 16.343 24.444 31.866 1.00 12.23 341 LYS B O 1
ATOM 2398 N N . PRO B 1 101 ? 16.210 22.509 30.770 1.00 11.15 342 PRO B N 1
ATOM 2399 C CA . PRO B 1 101 ? 14.786 22.746 30.481 1.00 10.79 342 PRO B CA 1
ATOM 2400 C C . PRO B 1 101 ? 13.925 22.924 31.704 1.00 11.07 342 PRO B C 1
ATOM 2401 O O . PRO B 1 101 ? 14.219 22.373 32.773 1.00 11.81 342 PRO B O 1
ATOM 2405 N N A LYS B 1 102 ? 12.838 23.664 31.539 0.18 11.27 343 LYS B N 1
ATOM 2406 N N B LYS B 1 102 ? 12.853 23.690 31.515 0.28 11.66 343 LYS B N 1
ATOM 2407 N N C LYS B 1 102 ? 12.860 23.715 31.582 0.54 10.89 343 LYS B N 1
ATOM 2408 C CA A LYS B 1 102 ? 11.912 23.913 32.629 0.18 11.70 343 LYS B CA 1
ATOM 2409 C CA B LYS B 1 102 ? 11.871 23.968 32.548 0.28 11.95 343 LYS B CA 1
ATOM 2410 C CA C LYS B 1 102 ? 11.887 23.878 32.663 0.54 12.27 343 LYS B CA 1
ATOM 2411 C C A LYS B 1 102 ? 11.027 22.707 32.967 0.18 11.28 343 LYS B C 1
ATOM 2412 C C B LYS B 1 102 ? 11.073 22.717 32.936 0.28 11.33 343 LYS B C 1
ATOM 2413 C C C LYS B 1 102 ? 11.137 22.585 32.967 0.54 10.82 343 LYS B C 1
ATOM 2414 O O A LYS B 1 102 ? 10.785 22.459 34.147 0.18 11.52 343 LYS B O 1
ATOM 2415 O O B LYS B 1 102 ? 10.944 22.444 34.125 0.28 11.40 343 LYS B O 1
ATOM 2416 O O C LYS B 1 102 ? 11.089 22.156 34.120 0.54 10.94 343 LYS B O 1
ATOM 2432 N N . PRO B 1 103 ? 10.526 21.965 31.953 1.00 10.87 344 PRO B N 1
ATOM 2433 C CA . PRO B 1 103 ? 9.780 20.757 32.294 1.00 10.45 344 PRO B CA 1
ATOM 2434 C C . PRO B 1 103 ? 10.673 19.637 32.792 1.00 10.47 344 PRO B C 1
ATOM 2435 O O . PRO B 1 103 ? 11.845 19.600 32.448 1.00 12.00 344 PRO B O 1
ATOM 2439 N N A ARG B 1 104 ? 10.153 18.729 33.536 0.49 9.98 345 ARG B N 1
ATOM 2440 N N B ARG B 1 104 ? 10.060 18.765 33.627 0.41 11.12 345 ARG B N 1
ATOM 2441 N N C ARG B 1 104 ? 10.107 18.691 33.539 0.10 10.66 345 ARG B N 1
ATOM 2442 C CA A ARG B 1 104 ? 10.933 17.560 33.778 0.49 9.39 345 ARG B CA 1
ATOM 2443 C CA B ARG B 1 104 ? 10.558 17.403 34.040 0.41 10.95 345 ARG B CA 1
ATOM 2444 C CA C ARG B 1 104 ? 10.800 17.427 33.848 0.10 10.25 345 ARG B CA 1
ATOM 2445 C C A ARG B 1 104 ? 10.722 16.608 32.616 0.49 8.96 345 ARG B C 1
ATOM 2446 C C B ARG B 1 104 ? 10.495 16.442 32.834 0.41 10.42 345 ARG B C 1
ATOM 2447 C C C ARG B 1 104 ? 10.649 16.432 32.691 0.10 9.80 345 ARG B C 1
ATOM 2448 O O A ARG B 1 104 ? 9.734 16.706 31.863 0.49 9.21 345 ARG B O 1
ATOM 2449 O O B ARG B 1 104 ? 9.567 16.508 32.034 0.41 10.36 345 ARG B O 1
ATOM 2450 O O C ARG B 1 104 ? 9.835 16.640 31.785 0.10 9.89 345 ARG B O 1
ATOM 2472 N N A PRO B 1 105 ? 11.672 15.707 32.401 0.49 8.11 346 PRO B N 1
ATOM 2473 N N B PRO B 1 105 ? 11.464 15.527 32.674 0.41 9.62 346 PRO B N 1
ATOM 2474 N N C PRO B 1 105 ? 11.424 15.336 32.720 0.10 9.09 346 PRO B N 1
ATOM 2475 C CA A PRO B 1 105 ? 11.554 14.699 31.349 0.49 8.54 346 PRO B CA 1
ATOM 2476 C CA B PRO B 1 105 ? 11.360 14.698 31.459 0.41 9.96 346 PRO B CA 1
ATOM 2477 C CA C PRO B 1 105 ? 11.439 14.405 31.594 0.10 9.05 346 PRO B CA 1
ATOM 2478 C C A PRO B 1 105 ? 10.151 14.071 31.317 0.49 8.71 346 PRO B C 1
ATOM 2479 C C B PRO B 1 105 ? 10.101 13.794 31.435 0.41 9.76 346 PRO B C 1
ATOM 2480 C C C PRO B 1 105 ? 10.108 13.712 31.434 0.10 9.17 346 PRO B C 1
ATOM 2481 O O A PRO B 1 105 ? 9.513 13.952 30.260 0.49 6.94 346 PRO B O 1
ATOM 2482 O O B PRO B 1 105 ? 9.579 13.449 30.356 0.41 8.00 346 PRO B O 1
ATOM 2483 O O C PRO B 1 105 ? 9.614 13.555 30.315 0.10 8.97 346 PRO B O 1
ATOM 2493 N N A GLU B 1 106 ? 9.693 13.661 32.482 0.49 8.48 347 GLU B N 1
ATOM 2494 N N B GLU B 1 106 ? 9.566 13.449 32.593 0.41 9.81 347 GLU B N 1
ATOM 2495 N N C GLU B 1 106 ? 9.519 13.307 32.549 0.10 9.14 347 GLU B N 1
ATOM 2496 C CA A GLU B 1 106 ? 8.454 12.894 32.603 0.49 9.46 347 GLU B CA 1
ATOM 2497 C CA B GLU B 1 106 ? 8.291 12.744 32.592 0.41 10.01 347 GLU B CA 1
ATOM 2498 C CA C GLU B 1 106 ? 8.228 12.663 32.474 0.10 9.15 347 GLU B CA 1
ATOM 2499 C C A GLU B 1 106 ? 7.244 13.648 32.091 0.49 9.47 347 GLU B C 1
ATOM 2500 C C B GLU B 1 106 ? 7.159 13.643 32.079 0.41 9.74 347 GLU B C 1
ATOM 2501 C C C GLU B 1 106 ? 7.086 13.640 32.161 0.10 9.43 347 GLU B C 1
ATOM 2502 O O A GLU B 1 106 ? 6.282 13.029 31.699 0.49 9.84 347 GLU B O 1
ATOM 2503 O O B GLU B 1 106 ? 6.143 13.128 31.658 0.41 10.19 347 GLU B O 1
ATOM 2504 O O C GLU B 1 106 ? 5.972 13.181 31.960 0.10 9.49 347 GLU B O 1
ATOM 2520 N N . ASP B 1 107 ? 7.313 14.958 32.126 1.00 9.73 348 ASP B N 1
ATOM 2521 C CA . ASP B 1 107 ? 6.235 15.830 31.590 1.00 9.38 348 ASP B CA 1
ATOM 2522 C C . ASP B 1 107 ? 6.058 15.618 30.077 1.00 9.48 348 ASP B C 1
ATOM 2523 O O . ASP B 1 107 ? 4.944 15.686 29.557 1.00 10.37 348 ASP B O 1
ATOM 2528 N N A ILE B 1 108 ? 7.187 15.399 29.388 0.78 8.79 349 ILE B N 1
ATOM 2529 N N B ILE B 1 108 ? 7.165 15.385 29.372 0.22 8.85 349 ILE B N 1
ATOM 2530 C CA A ILE B 1 108 ? 7.163 15.066 27.978 0.78 8.55 349 ILE B CA 1
ATOM 2531 C CA B ILE B 1 108 ? 7.080 15.090 27.946 0.22 8.38 349 ILE B CA 1
ATOM 2532 C C A ILE B 1 108 ? 6.565 13.668 27.796 0.78 8.07 349 ILE B C 1
ATOM 2533 C C B ILE B 1 108 ? 6.622 13.643 27.716 0.22 8.42 349 ILE B C 1
ATOM 2534 O O A ILE B 1 108 ? 5.690 13.458 26.930 0.78 8.27 349 ILE B O 1
ATOM 2535 O O B ILE B 1 108 ? 5.886 13.379 26.756 0.22 8.54 349 ILE B O 1
ATOM 2544 N N . VAL B 1 109 ? 7.029 12.710 28.576 1.00 8.33 350 VAL B N 1
ATOM 2545 C CA . VAL B 1 109 ? 6.516 11.340 28.463 1.00 8.66 350 VAL B CA 1
ATOM 2546 C C . VAL B 1 109 ? 4.997 11.308 28.707 1.00 8.95 350 VAL B C 1
ATOM 2547 O O . VAL B 1 109 ? 4.261 10.537 28.050 1.00 10.03 350 VAL B O 1
ATOM 2551 N N . ASN B 1 110 ? 4.534 12.155 29.588 1.00 9.03 351 ASN B N 1
ATOM 2552 C CA . ASN B 1 110 ? 3.111 12.252 29.950 1.00 9.54 351 ASN B CA 1
ATOM 2553 C C . ASN B 1 110 ? 2.289 13.063 28.963 1.00 9.87 351 ASN B C 1
ATOM 2554 O O . ASN B 1 110 ? 1.124 13.305 29.207 1.00 10.83 351 ASN B O 1
ATOM 2559 N N . CYS B 1 111 ? 2.906 13.486 27.854 1.00 9.37 352 CYS B N 1
ATOM 2560 C CA . CYS B 1 111 ? 2.180 14.206 26.803 1.00 10.02 352 CYS B CA 1
ATOM 2561 C C . CYS B 1 111 ? 1.602 15.542 27.279 1.00 10.39 352 CYS B C 1
ATOM 2562 O O . CYS B 1 111 ? 0.535 15.974 26.841 1.00 12.44 352 CYS B O 1
ATOM 2565 N N . ASP B 1 112 ? 2.349 16.240 28.149 1.00 9.84 353 ASP B N 1
ATOM 2566 C CA . ASP B 1 112 ? 1.951 17.603 28.459 1.00 9.88 353 ASP B CA 1
ATOM 2567 C C . ASP B 1 112 ? 2.336 18.495 27.290 1.00 9.39 353 ASP B C 1
ATOM 2568 O O . ASP B 1 112 ? 3.525 18.673 26.982 1.00 9.12 353 ASP B O 1
ATOM 2573 N N A LEU B 1 113 ? 1.331 19.014 26.588 0.82 9.76 354 LEU B N 1
ATOM 2574 N N B LEU B 1 113 ? 1.337 19.149 26.683 0.18 9.48 354 LEU B N 1
ATOM 2575 C CA A LEU B 1 113 ? 1.624 19.712 25.352 0.82 9.32 354 LEU B CA 1
ATOM 2576 C CA B LEU B 1 113 ? 1.557 19.998 25.488 0.18 9.41 354 LEU B CA 1
ATOM 2577 C C A LEU B 1 113 ? 2.434 20.980 25.577 0.82 8.65 354 LEU B C 1
ATOM 2578 C C B LEU B 1 113 ? 2.409 21.238 25.738 0.18 9.11 354 LEU B C 1
ATOM 2579 O O A LEU B 1 113 ? 3.367 21.250 24.829 0.82 8.83 354 LEU B O 1
ATOM 2580 O O B LEU B 1 113 ? 3.361 21.498 25.005 0.18 8.67 354 LEU B O 1
ATOM 2589 N N A LYS B 1 114 ? 2.101 21.786 26.581 0.82 9.39 355 LYS B N 1
ATOM 2590 N N B LYS B 1 114 ? 2.060 22.033 26.740 0.18 9.18 355 LYS B N 1
ATOM 2591 C CA A LYS B 1 114 ? 2.856 23.019 26.787 0.82 10.07 355 LYS B CA 1
ATOM 2592 C CA B LYS B 1 114 ? 2.869 23.196 27.035 0.18 9.29 355 LYS B CA 1
ATOM 2593 C C A LYS B 1 114 ? 4.340 22.718 27.039 0.82 8.80 355 LYS B C 1
ATOM 2594 C C B LYS B 1 114 ? 4.334 22.790 27.120 0.18 9.28 355 LYS B C 1
ATOM 2595 O O A LYS B 1 114 ? 5.203 23.406 26.540 0.82 9.71 355 LYS B O 1
ATOM 2596 O O B LYS B 1 114 ? 5.197 23.447 26.543 0.18 9.63 355 LYS B O 1
ATOM 2607 N N . SER B 1 115 ? 4.606 21.721 27.864 1.00 8.96 356 SER B N 1
ATOM 2608 C CA . SER B 1 115 ? 5.986 21.297 28.115 1.00 9.23 356 SER B CA 1
ATOM 2609 C C . SER B 1 115 ? 6.692 20.902 26.836 1.00 8.33 356 SER B C 1
ATOM 2610 O O . SER B 1 115 ? 7.870 21.276 26.603 1.00 8.70 356 SER B O 1
ATOM 2613 N N . THR B 1 116 ? 6.013 20.113 26.013 1.00 8.13 357 THR B N 1
ATOM 2614 C CA . THR B 1 116 ? 6.591 19.625 24.793 1.00 8.25 357 THR B CA 1
ATOM 2615 C C . THR B 1 116 ? 6.884 20.771 23.837 1.00 7.74 357 THR B C 1
ATOM 2616 O O . THR B 1 116 ? 7.973 20.865 23.251 1.00 8.07 357 THR B O 1
ATOM 2620 N N . LEU B 1 117 ? 5.914 21.664 23.670 1.00 8.10 358 LEU B N 1
ATOM 2621 C CA . LEU B 1 117 ? 6.089 22.790 22.776 1.00 8.05 358 LEU B CA 1
ATOM 2622 C C . LEU B 1 117 ? 7.178 23.731 23.285 1.00 7.84 358 LEU B C 1
ATOM 2623 O O . LEU B 1 117 ? 7.912 24.283 22.490 1.00 8.46 358 LEU B O 1
ATOM 2628 N N A ARG B 1 118 ? 7.292 23.949 24.587 0.80 8.27 359 ARG B N 1
ATOM 2629 N N C ARG B 1 118 ? 7.258 23.890 24.603 0.20 8.22 359 ARG B N 1
ATOM 2630 C CA A ARG B 1 118 ? 8.347 24.836 25.087 0.80 8.50 359 ARG B CA 1
ATOM 2631 C CA C ARG B 1 118 ? 8.273 24.726 25.237 0.20 8.18 359 ARG B CA 1
ATOM 2632 C C A ARG B 1 118 ? 9.716 24.265 24.735 0.80 7.54 359 ARG B C 1
ATOM 2633 C C C ARG B 1 118 ? 9.678 24.271 24.855 0.20 8.11 359 ARG B C 1
ATOM 2634 O O A ARG B 1 118 ? 10.596 24.983 24.266 0.80 8.16 359 ARG B O 1
ATOM 2635 O O C ARG B 1 118 ? 10.529 25.080 24.496 0.20 8.23 359 ARG B O 1
ATOM 2650 N N . VAL B 1 119 ? 9.909 22.969 24.977 1.00 7.54 360 VAL B N 1
ATOM 2651 C CA . VAL B 1 119 ? 11.171 22.349 24.661 1.00 7.99 360 VAL B CA 1
ATOM 2652 C C . VAL B 1 119 ? 11.482 22.485 23.166 1.00 7.39 360 VAL B C 1
ATOM 2653 O O . VAL B 1 119 ? 12.623 22.834 22.776 1.00 7.31 360 VAL B O 1
ATOM 2657 N N . LEU B 1 120 ? 10.507 22.189 22.325 1.00 7.07 361 LEU B N 1
ATOM 2658 C CA . LEU B 1 120 ? 10.752 22.285 20.887 1.00 6.97 361 LEU B CA 1
ATOM 2659 C C . LEU B 1 120 ? 10.977 23.715 20.432 1.00 6.88 361 LEU B C 1
ATOM 2660 O O . LEU B 1 120 ? 11.808 23.954 19.572 1.00 7.65 361 LEU B O 1
ATOM 2665 N N A TYR B 1 121 ? 10.271 24.664 21.037 0.86 7.89 362 TYR B N 1
ATOM 2666 N N B TYR B 1 121 ? 10.230 24.651 21.018 0.14 6.66 362 TYR B N 1
ATOM 2667 C CA A TYR B 1 121 ? 10.428 26.062 20.680 0.86 8.19 362 TYR B CA 1
ATOM 2668 C CA B TYR B 1 121 ? 10.389 26.078 20.734 0.14 6.89 362 TYR B CA 1
ATOM 2669 C C A TYR B 1 121 ? 11.843 26.541 21.013 0.86 7.66 362 TYR B C 1
ATOM 2670 C C B TYR B 1 121 ? 11.834 26.493 20.998 0.14 7.16 362 TYR B C 1
ATOM 2671 O O A TYR B 1 121 ? 12.445 27.274 20.250 0.86 8.52 362 TYR B O 1
ATOM 2672 O O B TYR B 1 121 ? 12.458 27.124 20.146 0.14 7.45 362 TYR B O 1
ATOM 2689 N N . ASN B 1 122 ? 12.376 26.120 22.158 1.00 7.76 363 ASN B N 1
ATOM 2690 C CA . ASN B 1 122 ? 13.744 26.509 22.488 1.00 8.22 363 ASN B CA 1
ATOM 2691 C C . ASN B 1 122 ? 14.757 25.894 21.543 1.00 8.13 363 ASN B C 1
ATOM 2692 O O . ASN B 1 122 ? 15.772 26.528 21.233 1.00 9.01 363 ASN B O 1
ATOM 2697 N N . LEU B 1 123 ? 14.501 24.679 21.034 1.00 7.76 364 LEU B N 1
ATOM 2698 C CA . LEU B 1 123 ? 15.340 24.115 20.003 1.00 7.32 364 LEU B CA 1
ATOM 2699 C C . LEU B 1 123 ? 15.260 24.934 18.718 1.00 7.19 364 LEU B C 1
ATOM 2700 O O . LEU B 1 123 ? 16.283 25.198 18.069 1.00 8.08 364 LEU B O 1
ATOM 2705 N N . PHE B 1 124 ? 14.047 25.318 18.318 1.00 7.41 365 PHE B N 1
ATOM 2706 C CA . PHE B 1 124 ? 13.864 26.126 17.117 1.00 7.69 365 PHE B CA 1
ATOM 2707 C C . PHE B 1 124 ? 14.634 27.438 17.227 1.00 7.54 365 PHE B C 1
ATOM 2708 O O . PHE B 1 124 ? 15.361 27.847 16.320 1.00 8.08 365 PHE B O 1
ATOM 2716 N N A THR B 1 125 ? 14.480 28.159 18.329 0.38 7.92 366 THR B N 1
ATOM 2717 N N B THR B 1 125 ? 14.487 28.100 18.372 0.62 7.83 366 THR B N 1
ATOM 2718 C CA A THR B 1 125 ? 15.135 29.466 18.366 0.38 9.01 366 THR B CA 1
ATOM 2719 C CA B THR B 1 125 ? 15.120 29.402 18.561 0.62 8.88 366 THR B CA 1
ATOM 2720 C C A THR B 1 125 ? 16.649 29.271 18.263 0.38 8.66 366 THR B C 1
ATOM 2721 C C B THR B 1 125 ? 16.613 29.318 18.396 0.62 9.01 366 THR B C 1
ATOM 2722 O O A THR B 1 125 ? 17.333 29.993 17.515 0.38 8.36 366 THR B O 1
ATOM 2723 O O B THR B 1 125 ? 17.250 30.213 17.830 0.62 9.87 366 THR B O 1
ATOM 2730 N N . LYS B 1 126 ? 17.194 28.272 18.962 1.00 8.94 367 LYS B N 1
ATOM 2731 C CA . LYS B 1 126 ? 18.633 28.060 18.886 1.00 9.01 367 LYS B CA 1
ATOM 2732 C C . LYS B 1 126 ? 19.129 27.570 17.545 1.00 8.59 367 LYS B C 1
ATOM 2733 O O . LYS B 1 126 ? 20.168 28.029 17.067 1.00 10.16 367 LYS B O 1
ATOM 2739 N N . TYR B 1 127 ? 18.408 26.628 16.938 1.00 8.04 368 TYR B N 1
ATOM 2740 C CA . TYR B 1 127 ? 18.898 25.828 15.838 1.00 8.05 368 TYR B CA 1
ATOM 2741 C C . TYR B 1 127 ? 18.209 26.090 14.506 1.00 7.78 368 TYR B C 1
ATOM 2742 O O . TYR B 1 127 ? 18.435 25.354 13.551 1.00 8.06 368 TYR B O 1
ATOM 2751 N N . ARG B 1 128 ? 17.376 27.127 14.394 1.00 8.23 369 ARG B N 1
ATOM 2752 C CA . ARG B 1 128 ? 16.637 27.375 13.148 1.00 8.11 369 ARG B CA 1
ATOM 2753 C C . ARG B 1 128 ? 17.572 27.577 11.947 1.00 7.92 369 ARG B C 1
ATOM 2754 O O . ARG B 1 128 ? 17.128 27.372 10.831 1.00 9.55 369 ARG B O 1
ATOM 2762 N N . ASN B 1 129 ? 18.821 28.011 12.154 1.00 8.17 370 ASN B N 1
ATOM 2763 C CA . ASN B 1 129 ? 19.736 28.196 11.042 1.00 8.47 370 ASN B CA 1
ATOM 2764 C C . ASN B 1 129 ? 20.381 26.912 10.539 1.00 9.53 370 ASN B C 1
ATOM 2765 O O . ASN B 1 129 ? 20.990 26.937 9.470 1.00 11.77 370 ASN B O 1
ATOM 2770 N N . VAL B 1 130 ? 20.301 25.817 11.276 1.00 8.85 371 VAL B N 1
ATOM 2771 C CA . VAL B 1 130 ? 20.916 24.574 10.826 1.00 9.93 371 VAL B CA 1
ATOM 2772 C C . VAL B 1 130 ? 20.235 24.025 9.572 1.00 10.32 371 VAL B C 1
ATOM 2773 O O . VAL B 1 130 ? 19.044 23.804 9.570 1.00 12.21 371 VAL B O 1
ATOM 2777 N N . GLU B 1 131 ? 21.042 23.762 8.554 1.00 12.39 372 GLU B N 1
ATOM 2778 C CA . GLU B 1 131 ? 20.560 23.117 7.349 1.00 14.02 372 GLU B CA 1
ATOM 2779 C C . GLU B 1 131 ? 20.898 21.630 7.369 1.00 14.01 372 GLU B C 1
ATOM 2780 O O . GLU B 1 131 ? 21.914 21.245 7.974 1.00 15.04 372 GLU B O 1
#

Nearest PDB structures (foldseek):
  2vzc-assembly1_A  TM=1.008E+00  e=1.015E-18  Homo sapiens
  4edl-assembly1_A  TM=9.766E-01  e=4.382E-15  Homo sapiens
  4edl-assembly6_F  TM=9.756E-01  e=7.709E-15  Homo sapiens
  2k2r-assembly1_A  TM=8.327E-01  e=5.198E-13  unclassified
  2wa6-assembly1_A  TM=9.283E-01  e=8.028E-04  Homo sapiens

Sequence (253 aa):
EERRDAFDTLLFDHAPDKLNNVVKKKKKKTLLITFVNNKKHLNKLLNLEVTEELLETQFADGVYLLVLLMGLLEGYYFFVPLHSSFFLTTPDSFEQKVLNVVSSFAFELMQDGGLLEEKKPKKKKPRRPPEDIIVVNCDLKKSTLRRVLYNLFTTKYRNVERDAFFDTLLFDHAPDDKKLNNVVKKKKKTLIITFVNKKKHLNKKKLNNLEVTTEELETQQQFADGVYLLVLLMGLLLLEGGYYFFVVPPLHSSSFFLLTTPDDSFEQKKVVLLNVSSFAFEELMQDGGLLEKPKKKPRRRPPPEEEDIIVNCDLLKKSTLRRVLYYNLFTTKYRNVE

Foldseek 3Di:
DDDVLCVCVVPPVVSVVVLFVVLQVQLCVQCVVVVDHDDGLQAPPLQLQSLLQSLQSLVPHGDPCVPAPNPDDDLVSSLVNLVVSQVSCVVVPHDRQPDRSNCSNVRVRSSSSSVSVVSCVVRVPRD/DDVLVCCVVPPVPVVVVLVVVLQVQLCVQVVVVVDHDDDLQAPPLQLQSLQQSLQSQVPHGPDPVVAPNPDDDLVSSLVSQVVSQVSCVVVPDDRQPDHSNCSNVRPNSRSSSVSVVCCVVRVPPD

Secondary structure (DSSP, 8-state):
---HHHHHHHH-HHHHHHHHHHHHHHHHHHHGGGT-----TTTTTTTSHHHHHHHHHHTT-PPPTTSS-SS--SHHHHHHHHHHHHHHHHHTTPPPPSS-HHHHHTT-HHHHHHHHHHHHHHHTT--/--HHHHHHHH-HHHHHHHHHHHHHHHHHHHGGGT-----TTTTTTTSHHHHHHHHHHHT-PPPGGGS-SS--SHHHHHHHHHHHHHHHHHTTPPPPSS-HHHHHTT-HHHHHHHHHHHHHHHTT--